Protein AF-0000000075757419 (afdb_homodimer)

Solvent-accessible surface area (backbone atoms only — not comparable to full-atom values): 14610 Å² total; per-residue (Å²): 126,87,74,56,67,44,44,30,33,37,69,80,56,56,34,29,32,40,35,45,70,73,61,78,45,27,37,34,33,19,39,69,61,39,9,9,43,22,7,13,65,36,30,32,33,31,30,31,52,46,91,33,53,42,79,75,38,40,70,88,45,52,38,67,27,79,44,65,55,85,95,48,80,40,40,35,37,38,30,20,35,69,68,61,28,11,39,49,36,33,39,42,43,76,48,76,88,45,51,58,32,32,34,36,24,50,22,19,40,70,64,64,44,69,76,61,69,57,48,29,33,30,20,52,76,46,43,37,63,76,58,71,86,62,78,80,39,50,77,29,56,56,65,91,116,125,85,76,55,67,45,46,30,33,37,69,80,56,57,33,30,33,40,36,44,70,74,60,78,46,28,36,33,33,19,41,68,61,38,10,9,41,22,8,13,67,36,29,31,33,30,30,29,51,45,90,33,52,43,78,75,39,40,72,88,46,52,40,69,28,81,45,63,54,86,94,48,80,39,40,35,38,39,29,22,34,70,66,61,28,11,39,48,38,34,40,45,43,76,47,77,88,45,52,56,32,31,34,36,24,50,21,19,39,70,64,63,44,69,75,62,70,56,48,29,34,29,19,52,75,46,42,38,61,76,57,72,84,62,77,82,38,50,79,30,56,58,64,91,117

InterPro domains:
  IPR006913 CENP-V/GFA domain [PF04828] (6-125)
  IPR006913 CENP-V/GFA domain [PS51891] (6-117)
  IPR011057 Mss4-like superfamily [SSF51316] (4-144)

Structure (mmCIF, N/CA/C/O backbone):
data_AF-0000000075757419-model_v1
#
loop_
_entity.id
_entity.type
_entity.pdbx_description
1 polymer 'Pc16g09590 protein'
#
loop_
_atom_site.group_PDB
_atom_site.id
_atom_site.type_symbol
_atom_site.label_atom_id
_atom_site.label_alt_id
_atom_site.label_comp_id
_atom_site.label_asym_id
_atom_site.label_entity_id
_atom_site.label_seq_id
_atom_site.pdbx_PDB_ins_code
_atom_site.Cartn_x
_atom_site.Cartn_y
_atom_site.Cartn_z
_atom_site.occupancy
_atom_site.B_iso_or_equiv
_atom_site.auth_seq_id
_atom_site.auth_comp_id
_atom_site.auth_asym_id
_atom_site.auth_atom_id
_atom_site.pdbx_PDB_model_num
ATOM 1 N N . MET A 1 1 ? 12.797 17.938 26.922 1 36.94 1 MET A N 1
ATOM 2 C CA . MET A 1 1 ? 11.75 17 26.531 1 36.94 1 MET A CA 1
ATOM 3 C C . MET A 1 1 ? 12.242 16.047 25.453 1 36.94 1 MET A C 1
ATOM 5 O O . MET A 1 1 ? 12.867 16.484 24.484 1 36.94 1 MET A O 1
ATOM 9 N N . SER A 1 2 ? 12.797 14.906 25.594 1 43.44 2 SER A N 1
ATOM 10 C CA . SER A 1 2 ? 13.547 14.008 24.719 1 43.44 2 SER A CA 1
ATOM 11 C C . SER A 1 2 ? 12.867 13.883 23.359 1 43.44 2 SER A C 1
ATOM 13 O O . SER A 1 2 ? 11.695 13.523 23.266 1 43.44 2 SER A O 1
ATOM 15 N N . ASP A 1 3 ? 13.141 14.781 22.391 1 56.81 3 ASP A N 1
ATOM 16 C CA . ASP A 1 3 ? 12.422 15.039 21.141 1 56.81 3 ASP A CA 1
ATOM 17 C C . ASP A 1 3 ? 12.211 13.75 20.359 1 56.81 3 ASP A C 1
ATOM 19 O O . ASP A 1 3 ? 13.172 13.156 19.859 1 56.81 3 ASP A O 1
ATOM 23 N N . SER A 1 4 ? 11.203 12.953 20.641 1 75.12 4 SER A N 1
ATOM 24 C CA . SER A 1 4 ? 10.898 11.656 20.047 1 75.12 4 SER A CA 1
ATOM 25 C C . SER A 1 4 ? 10.992 11.711 18.531 1 75.12 4 SER A C 1
ATOM 27 O O . SER A 1 4 ? 10.469 12.641 17.906 1 75.12 4 SER A O 1
ATOM 29 N N . LYS A 1 5 ? 12.086 11.164 18.047 1 91.81 5 LYS A N 1
ATOM 30 C CA . LYS A 1 5 ? 12.383 11.117 16.609 1 91.81 5 LYS A CA 1
ATOM 31 C C . LYS A 1 5 ? 12.031 9.75 16.031 1 91.81 5 LYS A C 1
ATOM 33 O O . LYS A 1 5 ? 12.36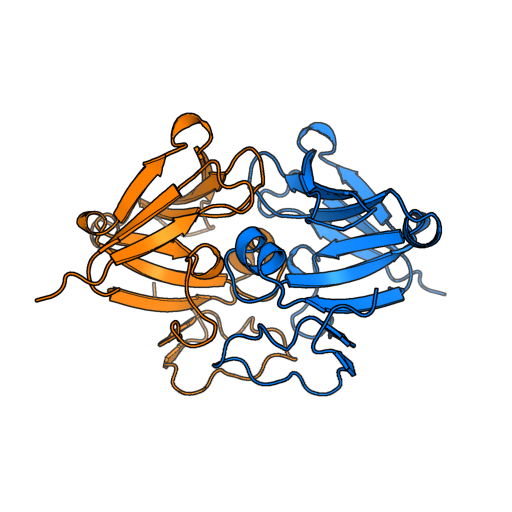7 8.719 16.609 1 91.81 5 LYS A O 1
ATOM 38 N N . ILE A 1 6 ? 11.219 9.797 15.047 1 96.31 6 ILE A N 1
ATOM 39 C CA . ILE A 1 6 ? 10.922 8.602 14.273 1 96.31 6 ILE A CA 1
ATOM 40 C C . ILE A 1 6 ? 11.672 8.648 12.945 1 96.31 6 ILE A C 1
ATOM 42 O O . ILE A 1 6 ? 11.695 9.68 12.273 1 96.31 6 ILE A O 1
ATOM 46 N N . LYS A 1 7 ? 12.406 7.609 12.711 1 98.06 7 LYS A N 1
ATOM 47 C CA . LYS A 1 7 ? 13.031 7.465 11.398 1 98.06 7 LYS A CA 1
ATOM 48 C C . LYS A 1 7 ? 12.18 6.598 10.477 1 98.06 7 LYS A C 1
ATOM 50 O O . LYS A 1 7 ? 11.328 5.832 10.945 1 98.06 7 LYS A O 1
ATOM 55 N N . GLY A 1 8 ? 12.367 6.82 9.203 1 98.56 8 GLY A N 1
ATOM 56 C CA . GLY A 1 8 ? 11.703 6.004 8.195 1 98.56 8 GLY A CA 1
ATOM 57 C C . GLY A 1 8 ? 12.469 5.934 6.887 1 98.56 8 GLY A C 1
ATOM 58 O O . GLY A 1 8 ? 13.477 6.617 6.711 1 98.56 8 GLY A O 1
ATOM 59 N N . SER A 1 9 ? 11.992 5.012 6.02 1 98.81 9 SER A N 1
ATOM 60 C CA . SER A 1 9 ? 12.641 4.832 4.727 1 98.81 9 SER A CA 1
ATOM 61 C C . SER A 1 9 ? 11.758 4.031 3.771 1 98.81 9 SER A C 1
ATOM 63 O O . SER A 1 9 ? 10.852 3.32 4.207 1 98.81 9 SER A O 1
ATOM 65 N N . CYS A 1 10 ? 12.094 4.25 2.469 1 98.75 10 CYS A N 1
ATOM 66 C CA . CYS A 1 10 ? 11.516 3.326 1.498 1 98.75 10 CYS A CA 1
ATOM 67 C C . CYS A 1 10 ? 12.148 1.943 1.628 1 98.75 10 CYS A C 1
ATOM 69 O O . CYS A 1 10 ? 13.078 1.751 2.406 1 98.75 10 CYS A O 1
ATOM 71 N N . VAL A 1 11 ? 11.648 0.997 0.877 1 97.88 11 VAL A N 1
ATOM 72 C CA . VAL A 1 11 ? 12.062 -0.389 1.054 1 97.88 11 VAL A CA 1
ATOM 73 C C . VAL A 1 11 ? 13.492 -0.568 0.535 1 97.88 11 VAL A C 1
ATOM 75 O O . VAL A 1 11 ? 14.258 -1.364 1.077 1 97.88 11 VAL A O 1
ATOM 78 N N . CYS A 1 12 ? 13.891 0.107 -0.5 1 98.06 12 CYS A N 1
ATOM 79 C CA . CYS A 1 12 ? 15.242 -0.043 -1.034 1 98.06 12 CYS A CA 1
ATOM 80 C C . CYS A 1 12 ? 16.234 0.79 -0.238 1 98.06 12 CYS A C 1
ATOM 82 O O . CYS A 1 12 ? 17.453 0.724 -0.484 1 98.06 12 CYS A O 1
ATOM 84 N N . LYS A 1 13 ? 15.797 1.618 0.626 1 98.06 13 LYS A N 1
ATOM 85 C CA . LYS A 1 13 ? 16.578 2.355 1.62 1 98.06 13 LYS A CA 1
ATOM 86 C C . LYS A 1 13 ? 17.266 3.564 0.993 1 98.06 13 LYS A C 1
ATOM 88 O O . LYS A 1 13 ? 18.031 4.262 1.658 1 98.06 13 LYS A O 1
ATOM 93 N N . LYS A 1 14 ? 16.906 3.857 -0.24 1 98.69 14 LYS A N 1
ATOM 94 C CA . LYS A 1 14 ? 17.516 5.035 -0.856 1 98.69 14 LYS A CA 1
ATOM 95 C C . LYS A 1 14 ? 16.922 6.32 -0.274 1 98.69 14 LYS A C 1
ATOM 97 O O . LYS A 1 14 ? 17.641 7.309 -0.102 1 98.69 14 LYS A O 1
ATOM 102 N N . ILE A 1 15 ? 15.664 6.355 -0.038 1 98.88 15 ILE A N 1
ATOM 103 C CA . ILE A 1 15 ? 15.039 7.504 0.617 1 98.88 15 ILE A CA 1
ATOM 104 C C . ILE A 1 15 ? 14.977 7.262 2.123 1 98.88 15 ILE A C 1
ATOM 106 O O . ILE A 1 15 ? 14.547 6.195 2.57 1 98.88 15 ILE A O 1
ATOM 110 N N . ARG A 1 16 ? 15.422 8.164 2.844 1 98.88 16 ARG A N 1
ATOM 111 C CA . ARG A 1 16 ? 15.336 8.172 4.301 1 98.88 16 ARG A CA 1
ATOM 112 C C . ARG A 1 16 ? 14.797 9.5 4.809 1 98.88 16 ARG A C 1
ATOM 114 O O . ARG A 1 16 ? 15.031 10.547 4.195 1 98.88 16 ARG A O 1
ATOM 121 N N . TYR A 1 17 ? 14.062 9.453 5.914 1 98.81 17 TYR A N 1
ATOM 122 C CA . TYR A 1 17 ? 13.5 10.672 6.477 1 98.81 17 TYR A CA 1
ATOM 123 C C . TYR A 1 17 ? 13.422 10.586 7.996 1 98.81 17 TYR A C 1
ATOM 125 O O . TYR A 1 17 ? 13.656 9.523 8.578 1 98.81 17 TYR A O 1
ATOM 133 N N . GLU A 1 18 ? 13.148 11.711 8.594 1 98.56 18 GLU A N 1
ATOM 134 C CA . GLU A 1 18 ? 12.945 11.828 10.039 1 98.56 18 GLU A CA 1
ATOM 135 C C . GLU A 1 18 ? 11.688 12.625 10.359 1 98.56 18 GLU A C 1
ATOM 137 O O . GLU A 1 18 ? 11.344 13.57 9.641 1 98.56 18 GLU A O 1
ATOM 142 N N . LEU A 1 19 ? 11.008 12.164 11.391 1 97.94 19 LEU A N 1
ATOM 143 C CA . LEU A 1 19 ? 9.859 12.852 11.969 1 97.94 19 LEU A CA 1
ATOM 144 C C . LEU A 1 19 ? 10.156 13.297 13.398 1 97.94 19 LEU A C 1
ATOM 146 O O . LEU A 1 19 ? 10.742 12.539 14.18 1 97.94 19 LEU A O 1
ATOM 150 N N . THR A 1 20 ? 9.75 14.5 13.648 1 97.25 20 THR A N 1
ATOM 151 C CA . THR A 1 20 ? 9.867 15.016 15.008 1 97.25 20 THR A CA 1
ATOM 152 C C . THR A 1 20 ? 8.516 15.453 15.547 1 97.25 20 THR A C 1
ATOM 154 O O . THR A 1 20 ? 7.617 15.797 14.773 1 97.25 20 THR A O 1
ATOM 157 N N . GLY A 1 21 ? 8.328 15.328 16.875 1 95.06 21 GLY A N 1
ATOM 158 C CA . GLY A 1 21 ? 7.07 15.727 17.484 1 95.06 21 GLY A CA 1
ATOM 159 C C . GLY A 1 21 ? 5.965 14.711 17.281 1 95.06 21 GLY A C 1
ATOM 160 O O . GLY A 1 21 ? 6.215 13.602 16.812 1 95.06 21 GLY A O 1
ATOM 161 N N . GLN A 1 22 ? 4.758 15.055 17.688 1 94.94 22 GLN A N 1
ATOM 162 C CA . GLN A 1 22 ? 3.6 14.18 17.594 1 94.94 22 GLN A CA 1
ATOM 163 C C . GLN A 1 22 ? 2.812 14.453 16.312 1 94.94 22 GLN A C 1
ATOM 165 O O . GLN A 1 22 ? 2.77 15.586 15.836 1 94.94 22 GLN A O 1
ATOM 170 N N . PRO A 1 23 ? 2.271 13.43 15.781 1 96.88 23 PRO A N 1
ATOM 171 C CA . PRO A 1 23 ? 1.37 13.703 14.664 1 96.88 23 PRO A CA 1
ATOM 172 C C . PRO A 1 23 ? 0.138 14.5 15.078 1 96.88 23 PRO A C 1
ATOM 174 O O . PRO A 1 23 ? -0.254 14.484 16.25 1 96.88 23 PRO A O 1
ATOM 177 N N . ILE A 1 24 ? -0.341 15.18 14.117 1 96.62 24 ILE A N 1
ATOM 178 C CA . ILE A 1 24 ? -1.641 15.82 14.297 1 96.62 24 ILE A CA 1
ATOM 179 C C . ILE A 1 24 ? -2.717 14.75 14.477 1 96.62 24 ILE A C 1
ATOM 181 O O . ILE A 1 24 ? -3.586 14.875 15.344 1 96.62 24 ILE A O 1
ATOM 185 N N . THR A 1 25 ? -2.707 13.711 13.703 1 97 25 THR A N 1
ATOM 186 C CA . THR A 1 25 ? -3.633 12.578 13.758 1 97 25 THR A CA 1
ATOM 187 C C . THR A 1 25 ? -3.078 11.391 12.984 1 97 25 THR A C 1
ATOM 189 O O . THR A 1 25 ? -2.168 11.539 12.172 1 97 25 THR A O 1
ATOM 192 N N . ASN A 1 26 ? -3.488 10.219 13.312 1 97.88 26 ASN A N 1
ATOM 193 C CA . ASN A 1 26 ? -3.275 8.977 12.578 1 97.88 26 ASN A CA 1
ATOM 194 C C . ASN A 1 26 ? -4.562 8.484 11.922 1 97.88 26 ASN A C 1
ATOM 196 O O . ASN A 1 26 ? -5.562 8.25 12.609 1 97.88 26 ASN A O 1
ATOM 200 N N . ILE A 1 27 ? -4.516 8.273 10.617 1 97.75 27 ILE A N 1
ATOM 201 C CA . ILE A 1 27 ? -5.746 8.07 9.852 1 97.75 27 ILE A CA 1
ATOM 202 C C . ILE A 1 27 ? -5.629 6.793 9.023 1 97.75 27 ILE A C 1
ATOM 204 O O . ILE A 1 27 ? -4.605 6.555 8.375 1 97.75 27 ILE A O 1
ATOM 208 N N . ILE A 1 28 ? -6.664 5.973 9.062 1 98.12 28 ILE A N 1
ATOM 209 C CA . ILE A 1 28 ? -6.879 4.906 8.086 1 98.12 28 ILE A CA 1
ATOM 210 C C . ILE A 1 28 ? -7.828 5.391 6.996 1 98.12 28 ILE A C 1
ATOM 212 O O . ILE A 1 28 ? -8.93 5.867 7.289 1 98.12 28 ILE A O 1
ATOM 216 N N . CYS A 1 29 ? -7.426 5.312 5.82 1 97.12 29 CYS A N 1
ATOM 217 C CA . CYS A 1 29 ? -8.258 5.766 4.715 1 97.12 29 CYS A CA 1
ATOM 218 C C . CYS A 1 29 ? -8.641 4.602 3.807 1 97.12 29 CYS A C 1
ATOM 220 O O . CYS A 1 29 ? -7.77 3.973 3.199 1 97.12 29 CYS A O 1
ATOM 222 N N . HIS A 1 30 ? -9.891 4.367 3.576 1 97.19 30 HIS A N 1
ATOM 223 C CA . HIS A 1 30 ? -10.406 3.23 2.822 1 97.19 30 HIS A CA 1
ATOM 224 C C . HIS A 1 30 ? -10.781 3.639 1.4 1 97.19 30 HIS A C 1
ATOM 226 O O . HIS A 1 30 ? -11.383 2.855 0.664 1 97.19 30 HIS A O 1
ATOM 232 N N . CYS A 1 31 ? -10.453 4.828 0.933 1 94.81 31 CYS A N 1
ATOM 233 C CA . CYS A 1 31 ? -10.914 5.262 -0.381 1 94.81 31 CYS A CA 1
ATOM 234 C C . CYS A 1 31 ? -10.266 4.438 -1.486 1 94.81 31 CYS A C 1
ATOM 236 O O . CYS A 1 31 ? -9.25 3.773 -1.26 1 94.81 31 CYS A O 1
ATOM 238 N N . ASP A 1 32 ? -10.82 4.512 -2.672 1 94.25 32 ASP A N 1
ATOM 239 C CA . ASP A 1 32 ? -10.359 3.711 -3.801 1 94.25 32 ASP A CA 1
ATOM 240 C C . ASP A 1 32 ? -8.938 4.102 -4.207 1 94.25 32 ASP A C 1
ATOM 242 O O . ASP A 1 32 ? -8.133 3.242 -4.578 1 94.25 32 ASP A O 1
ATOM 246 N N . THR A 1 33 ? -8.633 5.344 -4.152 1 95.38 33 THR A N 1
ATOM 247 C CA . THR A 1 33 ? -7.301 5.809 -4.535 1 95.38 33 THR A CA 1
ATOM 248 C C . THR A 1 33 ? -6.234 5.207 -3.621 1 95.38 33 THR A C 1
ATOM 250 O O . THR A 1 33 ? -5.238 4.66 -4.098 1 95.38 33 THR A O 1
ATOM 253 N N . CYS A 1 34 ? -6.48 5.281 -2.309 1 96.56 34 CYS A N 1
ATOM 254 C CA . CYS A 1 34 ? -5.516 4.738 -1.36 1 96.56 34 CYS A CA 1
ATOM 255 C C . CYS A 1 34 ? -5.383 3.227 -1.521 1 96.56 34 CYS A C 1
ATOM 257 O O . CYS A 1 34 ? -4.289 2.678 -1.386 1 96.56 34 CYS A O 1
ATOM 259 N N . ARG A 1 35 ? -6.504 2.604 -1.805 1 97.38 35 ARG A N 1
ATOM 260 C CA . ARG A 1 35 ? -6.465 1.166 -2.055 1 97.38 35 ARG A CA 1
ATOM 261 C C . ARG A 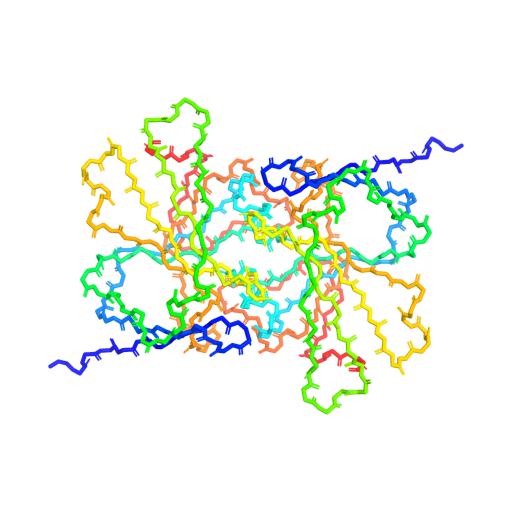1 35 ? -5.586 0.844 -3.26 1 97.38 35 ARG A C 1
ATOM 263 O O . ARG A 1 35 ? -4.746 -0.058 -3.199 1 97.38 35 ARG A O 1
ATOM 270 N N . LYS A 1 36 ? -5.688 1.584 -4.305 1 97.88 36 LYS A N 1
ATOM 271 C CA . LYS A 1 36 ? -4.91 1.329 -5.516 1 97.88 36 LYS A CA 1
ATOM 272 C C . LYS A 1 36 ? -3.449 1.723 -5.324 1 97.88 36 LYS A C 1
ATOM 274 O O . LYS A 1 36 ? -2.549 1.065 -5.852 1 97.88 36 LYS A O 1
ATOM 279 N N . ILE A 1 37 ? -3.172 2.768 -4.57 1 98.38 37 ILE A N 1
ATOM 280 C CA . ILE A 1 37 ? -1.802 3.209 -4.332 1 98.38 37 ILE A CA 1
ATOM 281 C C . ILE A 1 37 ? -1.062 2.166 -3.498 1 98.38 37 ILE A C 1
ATOM 283 O O . ILE A 1 37 ? 0.115 1.89 -3.74 1 98.38 37 ILE A O 1
ATOM 287 N N . THR A 1 38 ? -1.726 1.609 -2.568 1 98.5 38 THR A N 1
ATOM 288 C CA . THR A 1 38 ? -1.097 0.645 -1.673 1 98.5 38 THR A CA 1
ATOM 289 C C . THR A 1 38 ? -1.086 -0.747 -2.299 1 98.5 38 THR A C 1
ATOM 291 O O . THR A 1 38 ? -0.243 -1.58 -1.958 1 98.5 38 THR A O 1
ATOM 294 N N . GLY A 1 39 ? -2.021 -1.003 -3.168 1 97.81 39 GLY A N 1
ATOM 295 C CA . GLY A 1 39 ? -2.246 -2.365 -3.627 1 97.81 39 GLY A CA 1
ATOM 296 C C . GLY A 1 39 ? -2.867 -3.256 -2.568 1 97.81 39 GLY A C 1
ATOM 297 O O . GLY A 1 39 ? -2.926 -4.477 -2.732 1 97.81 39 GLY A O 1
ATOM 298 N N . SER A 1 40 ? -3.305 -2.686 -1.51 1 98.25 40 SER A N 1
ATOM 299 C CA . SER A 1 40 ? -3.826 -3.406 -0.354 1 98.25 40 SER A CA 1
ATOM 300 C C . SER A 1 40 ? -5.277 -3.023 -0.072 1 98.25 40 SER A C 1
ATOM 302 O O . SER A 1 40 ? -6.102 -2.98 -0.987 1 98.25 40 SER A O 1
ATOM 304 N N . VAL A 1 41 ? -5.617 -2.783 1.181 1 97.81 41 VAL A N 1
ATOM 305 C CA . VAL A 1 41 ? -7.027 -2.639 1.516 1 97.81 41 VAL A CA 1
ATOM 306 C C . VAL A 1 41 ? -7.305 -1.212 1.984 1 97.81 41 VAL A C 1
ATOM 308 O O . VAL A 1 41 ? -8.445 -0.743 1.926 1 97.81 41 VAL A O 1
ATOM 311 N N . PHE A 1 42 ? -6.34 -0.562 2.529 1 98.12 42 PHE A N 1
ATOM 312 C CA . PHE A 1 42 ? -6.398 0.825 2.977 1 98.12 42 PHE A CA 1
ATOM 313 C C . PHE A 1 42 ? -4.996 1.396 3.15 1 98.12 42 PHE A C 1
ATOM 315 O O . PHE A 1 42 ? -4.008 0.666 3.057 1 98.12 42 PHE A O 1
ATOM 322 N N . MET A 1 43 ? -4.91 2.658 3.236 1 98.25 43 MET A N 1
ATOM 323 C CA . MET A 1 43 ? -3.648 3.295 3.604 1 98.25 43 MET A CA 1
ATOM 324 C C . MET A 1 43 ? -3.656 3.707 5.074 1 98.25 43 MET A C 1
ATOM 326 O O . MET A 1 43 ? -4.695 4.094 5.609 1 98.25 43 MET A O 1
ATOM 330 N N . ALA A 1 44 ? -2.543 3.607 5.738 1 98.44 44 ALA A N 1
ATOM 331 C CA . ALA A 1 44 ? -2.322 4.02 7.121 1 98.44 44 ALA A CA 1
ATOM 332 C C . ALA A 1 44 ? -1.402 5.238 7.188 1 98.44 44 ALA A C 1
ATOM 334 O O . ALA A 1 44 ? -0.203 5.133 6.922 1 98.44 44 ALA A O 1
ATOM 335 N N . ASN A 1 45 ? -1.972 6.344 7.617 1 97.88 45 ASN A N 1
ATOM 336 C CA . ASN A 1 45 ? -1.297 7.629 7.473 1 97.88 45 ASN A CA 1
ATOM 337 C C . ASN A 1 45 ? -1.127 8.328 8.82 1 97.88 45 ASN A C 1
ATOM 339 O O . ASN A 1 45 ? -1.98 8.203 9.703 1 97.88 45 ASN A O 1
ATOM 343 N N . SER A 1 46 ? -0.053 9.086 8.906 1 98.12 46 SER A N 1
ATOM 344 C CA . SER A 1 46 ? 0.126 10.062 9.984 1 98.12 46 SER A CA 1
ATOM 345 C C . SER A 1 46 ? 0.237 11.477 9.43 1 98.12 46 SER A C 1
ATOM 347 O O . SER A 1 46 ? 1.093 11.758 8.586 1 98.12 46 SER A O 1
ATOM 349 N N . MET A 1 47 ? -0.598 12.328 9.898 1 97.88 47 MET A N 1
ATOM 350 C CA . MET A 1 47 ? -0.515 13.734 9.516 1 97.88 47 MET A CA 1
ATOM 351 C C . MET A 1 47 ? 0.405 14.508 10.453 1 97.88 47 MET A C 1
ATOM 353 O O . MET A 1 47 ? 0.277 14.406 11.672 1 97.88 47 MET A O 1
ATOM 357 N N . TYR A 1 48 ? 1.296 15.219 9.859 1 97.31 48 TYR A N 1
ATOM 358 C CA . TYR A 1 48 ? 2.24 16.062 10.578 1 97.31 48 TYR A CA 1
ATOM 359 C C . TYR A 1 48 ? 2.232 17.484 10.023 1 97.31 48 TYR A C 1
ATOM 361 O O . TYR A 1 48 ? 1.821 17.703 8.883 1 97.31 48 TYR A O 1
ATOM 369 N N . MET A 1 49 ? 2.645 18.406 10.906 1 97.25 49 MET A N 1
ATOM 370 C CA . MET A 1 49 ? 3.076 19.672 10.336 1 97.25 49 MET A CA 1
ATOM 371 C C . MET A 1 49 ? 4.328 19.5 9.484 1 97.25 49 MET A C 1
ATOM 373 O O . MET A 1 49 ? 5.223 18.734 9.844 1 97.25 49 MET A O 1
ATOM 377 N N . LYS A 1 50 ? 4.445 20.219 8.398 1 97.56 50 LYS A N 1
ATOM 378 C CA . LYS A 1 50 ? 5.578 20.094 7.488 1 97.56 50 LYS A CA 1
ATOM 379 C C . LYS A 1 50 ? 6.898 20.312 8.219 1 97.56 50 LYS A C 1
ATOM 381 O O . LYS A 1 50 ? 7.902 19.672 7.902 1 97.56 50 LYS A O 1
ATOM 386 N N . LYS A 1 51 ? 6.961 21.188 9.172 1 96.5 51 LYS A N 1
ATOM 387 C CA . LYS A 1 51 ? 8.188 21.516 9.898 1 96.5 51 LYS A CA 1
ATOM 388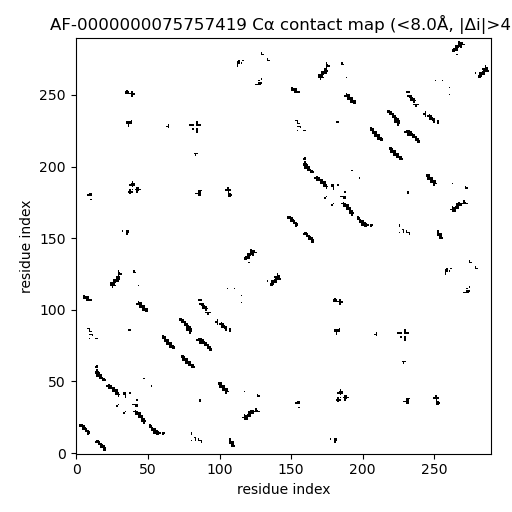 C C . LYS A 1 51 ? 8.695 20.297 10.68 1 96.5 51 LYS A C 1
ATOM 390 O O . LYS A 1 51 ? 9.852 20.266 11.109 1 96.5 51 LYS A O 1
ATOM 395 N N . ASN A 1 52 ? 7.867 19.281 10.906 1 97.69 52 ASN A N 1
ATOM 396 C CA . ASN A 1 52 ? 8.211 18.109 11.703 1 97.69 52 ASN A CA 1
ATOM 397 C C . ASN A 1 52 ? 8.734 16.969 10.836 1 97.69 52 ASN A C 1
ATOM 399 O O . ASN A 1 52 ? 8.984 15.867 11.328 1 97.69 52 ASN A O 1
ATOM 403 N N . PHE A 1 53 ? 8.852 17.219 9.562 1 98.38 53 PHE A N 1
ATOM 404 C CA . PHE A 1 53 ? 9.281 16.219 8.609 1 98.38 53 PHE A CA 1
ATOM 405 C C . PHE A 1 53 ? 10.508 16.688 7.832 1 98.38 53 PHE A C 1
ATOM 407 O O . PHE A 1 53 ? 10.547 17.812 7.359 1 98.38 53 PHE A O 1
ATOM 414 N N . LYS A 1 54 ? 11.469 15.703 7.688 1 98.38 54 LYS A N 1
ATOM 415 C CA . LYS A 1 54 ? 12.672 16.031 6.934 1 98.38 54 LYS A CA 1
ATOM 416 C C . LYS A 1 54 ? 13.18 14.82 6.156 1 98.38 54 LYS A C 1
ATOM 418 O O . LYS A 1 54 ? 13.438 13.766 6.742 1 98.38 54 LYS A O 1
ATOM 423 N N . ILE A 1 55 ? 13.312 14.984 4.836 1 98.75 55 ILE A N 1
ATOM 424 C CA . ILE A 1 55 ? 14.039 13.992 4.062 1 98.75 55 ILE A CA 1
ATOM 425 C C . ILE A 1 55 ? 15.539 14.117 4.344 1 98.75 55 ILE A C 1
ATOM 427 O O . ILE A 1 55 ? 16.109 15.203 4.227 1 98.75 55 ILE A O 1
ATOM 431 N N . THR A 1 56 ? 16.156 13.008 4.68 1 98.69 56 THR A N 1
ATOM 432 C CA . THR A 1 56 ? 17.562 13.07 5.055 1 98.69 56 THR A CA 1
ATOM 433 C C . THR A 1 56 ? 18.438 12.461 3.969 1 98.69 56 THR A C 1
ATOM 435 O O . THR A 1 56 ? 19.656 12.641 3.973 1 98.69 56 THR A O 1
ATOM 438 N N . ALA A 1 57 ? 17.875 11.727 3.049 1 98.81 57 ALA A N 1
ATOM 439 C CA . ALA A 1 57 ? 18.578 11.141 1.917 1 98.81 57 ALA A CA 1
ATOM 440 C C . ALA A 1 57 ? 17.625 10.773 0.792 1 98.81 57 ALA A C 1
ATOM 442 O O . ALA A 1 57 ? 16.469 10.43 1.044 1 98.81 57 ALA A O 1
ATOM 443 N N . GLY A 1 58 ? 18.078 10.812 -0.43 1 98.69 58 GLY A N 1
ATOM 444 C CA . GLY A 1 58 ? 17.375 10.203 -1.55 1 98.69 58 GLY A CA 1
ATOM 445 C C . GLY A 1 58 ? 16.391 11.133 -2.219 1 98.69 58 GLY A C 1
ATOM 446 O O . GLY A 1 58 ? 15.445 10.68 -2.877 1 98.69 58 GLY A O 1
ATOM 447 N N . GLU A 1 59 ? 16.5 12.422 -1.982 1 98.12 59 GLU A N 1
ATOM 448 C CA . GLU A 1 59 ? 15.602 13.383 -2.617 1 98.12 59 GLU A CA 1
ATOM 449 C C . GLU A 1 59 ? 15.656 13.266 -4.137 1 98.12 59 GLU A C 1
ATOM 451 O O . GLU A 1 59 ? 14.664 13.539 -4.82 1 98.12 59 GLU A O 1
ATOM 456 N N . ASP A 1 60 ? 16.75 12.812 -4.645 1 98.38 60 ASP A N 1
ATOM 457 C CA . ASP A 1 60 ? 16.953 12.742 -6.086 1 98.38 60 ASP A CA 1
ATOM 458 C C . ASP A 1 60 ? 16.125 11.625 -6.711 1 98.38 60 ASP A C 1
ATOM 460 O O . ASP A 1 60 ? 15.906 11.602 -7.926 1 98.38 60 ASP A O 1
ATOM 464 N N . VAL A 1 61 ? 15.672 10.664 -5.984 1 98.69 61 VAL A N 1
ATOM 465 C CA . VAL A 1 61 ? 14.891 9.562 -6.539 1 98.69 61 VAL A CA 1
ATOM 466 C C . VAL A 1 61 ? 13.445 9.672 -6.078 1 98.69 61 VAL A C 1
ATOM 468 O O . VAL A 1 61 ? 12.648 8.75 -6.281 1 98.69 61 VAL A O 1
ATOM 471 N N . LEU A 1 62 ? 13.133 10.758 -5.375 1 98.75 62 LEU A N 1
ATOM 472 C CA . LEU A 1 62 ? 11.758 11.062 -5.004 1 98.75 62 LEU A CA 1
ATOM 473 C C . LEU A 1 62 ? 10.969 11.57 -6.203 1 98.75 62 LEU A C 1
ATOM 475 O O . LEU A 1 62 ? 11.367 12.539 -6.855 1 98.75 62 LEU A O 1
ATOM 479 N N . LYS A 1 63 ? 9.875 10.914 -6.527 1 98.75 63 LYS A N 1
ATOM 480 C CA . LYS A 1 63 ? 8.984 11.312 -7.613 1 98.75 63 LYS A CA 1
ATOM 481 C C . LYS A 1 63 ? 7.598 11.656 -7.086 1 98.75 63 LYS A C 1
ATOM 483 O O . LYS A 1 63 ? 7.211 11.227 -5.996 1 98.75 63 LYS A O 1
ATOM 488 N N . VAL A 1 64 ? 6.895 12.445 -7.809 1 98.75 64 VAL A N 1
ATOM 489 C CA . VAL A 1 64 ? 5.582 12.906 -7.367 1 98.75 64 VAL A CA 1
ATOM 490 C C . VAL A 1 64 ? 4.523 12.523 -8.398 1 98.75 64 VAL A C 1
ATOM 492 O O . VAL A 1 64 ? 4.734 12.68 -9.602 1 98.75 64 VAL A O 1
ATOM 495 N N . TYR A 1 65 ? 3.514 11.961 -7.996 1 98.69 65 TYR A N 1
ATOM 496 C CA . TYR A 1 65 ? 2.281 11.805 -8.758 1 98.69 65 TYR A CA 1
ATOM 497 C C . TYR A 1 65 ? 1.222 12.797 -8.297 1 98.69 65 TYR A C 1
ATOM 499 O O . TYR A 1 65 ? 0.766 12.734 -7.152 1 98.69 65 TYR A O 1
ATOM 507 N N . ASP A 1 66 ? 0.814 13.664 -9.195 1 97.5 66 ASP A N 1
ATOM 508 C CA . ASP A 1 66 ? -0.245 14.617 -8.883 1 97.5 66 ASP A CA 1
ATOM 509 C C . ASP A 1 66 ? -1.624 14 -9.102 1 97.5 66 ASP A C 1
ATOM 511 O O . ASP A 1 66 ? -2.018 13.727 -10.242 1 97.5 66 ASP A O 1
ATOM 515 N N . ASP A 1 67 ? -2.297 13.773 -8 1 94.5 67 ASP A N 1
ATOM 516 C CA . ASP A 1 67 ? -3.623 13.164 -7.957 1 94.5 67 ASP A CA 1
ATOM 517 C C . ASP A 1 67 ? -4.707 14.219 -7.773 1 94.5 67 ASP A C 1
ATOM 519 O O . ASP A 1 67 ? -4.848 14.789 -6.688 1 94.5 67 ASP A O 1
ATOM 523 N N . LYS A 1 68 ? -5.5 14.484 -8.781 1 90.12 68 LYS A N 1
ATOM 524 C CA . LYS A 1 68 ? -6.582 15.469 -8.727 1 90.12 68 LYS A CA 1
ATOM 525 C C . LYS A 1 68 ? -7.945 14.781 -8.742 1 90.12 68 LYS A C 1
ATOM 527 O O . LYS A 1 68 ? -8.5 14.516 -9.805 1 90.12 68 LYS A O 1
ATOM 532 N N . PRO A 1 69 ? -8.414 14.453 -7.508 1 81.19 69 PRO A N 1
ATOM 533 C CA . PRO A 1 69 ? -9.75 13.859 -7.48 1 81.19 69 PRO A CA 1
ATOM 534 C C . PRO A 1 69 ? -10.797 14.727 -8.172 1 81.19 69 PRO A C 1
ATOM 536 O O . PRO A 1 69 ? -10.711 15.961 -8.133 1 81.19 69 PRO A O 1
ATOM 539 N N . PRO A 1 70 ? -11.688 14.023 -8.781 1 77.81 70 PRO A N 1
ATOM 540 C CA . PRO A 1 70 ? -12.742 14.82 -9.43 1 77.81 70 PRO A CA 1
ATOM 541 C C . PRO A 1 70 ? -13.516 15.688 -8.445 1 77.81 70 PRO A C 1
ATOM 543 O O . PRO A 1 70 ? -13.75 15.273 -7.301 1 77.81 70 PRO A O 1
ATOM 546 N N . ASN A 1 71 ? -13.82 16.828 -8.68 1 76 71 ASN A N 1
ATOM 547 C CA . ASN A 1 71 ? -14.648 17.75 -7.926 1 76 71 ASN A CA 1
ATOM 548 C C . ASN A 1 71 ? -13.914 18.281 -6.695 1 76 71 ASN A C 1
ATOM 550 O O . ASN A 1 71 ? -14.547 18.688 -5.719 1 76 71 ASN A O 1
ATOM 554 N N . SER A 1 72 ? -12.719 17.984 -6.637 1 79.88 72 SER A N 1
ATOM 555 C CA . SER A 1 72 ? -11.93 18.547 -5.547 1 79.88 72 SER A CA 1
ATOM 556 C C . SER A 1 72 ? -11.172 19.797 -6 1 79.88 72 SER A C 1
ATOM 558 O O . SER A 1 72 ? -10.711 19.859 -7.141 1 79.88 72 SER A O 1
ATOM 560 N N . LYS A 1 73 ? -11.156 20.797 -5.156 1 82.31 73 LYS A N 1
ATOM 561 C CA . LYS A 1 73 ? -10.344 21.984 -5.418 1 82.31 73 LYS A CA 1
ATOM 562 C C . LYS A 1 73 ? -8.867 21.703 -5.133 1 82.31 73 LYS A C 1
ATOM 564 O O . LYS A 1 73 ? -7.996 22.484 -5.543 1 82.31 73 LYS A O 1
ATOM 569 N N . ASN A 1 74 ? -8.633 20.562 -4.5 1 88.5 74 ASN A N 1
ATOM 570 C CA . ASN A 1 74 ? -7.266 20.297 -4.062 1 88.5 74 ASN A CA 1
ATOM 571 C C . ASN A 1 74 ? -6.551 19.328 -5.004 1 88.5 74 ASN A C 1
ATOM 573 O O . ASN A 1 74 ? -7.184 18.453 -5.586 1 88.5 74 ASN A O 1
ATOM 577 N N . THR A 1 75 ? -5.316 19.578 -5.207 1 93.81 75 THR A N 1
ATOM 578 C CA . THR A 1 75 ? -4.414 18.594 -5.793 1 93.81 75 THR A CA 1
ATOM 579 C C . THR A 1 75 ? -3.598 17.891 -4.711 1 93.81 75 THR A C 1
ATOM 581 O O . THR A 1 75 ? -3.002 18.547 -3.852 1 93.81 75 THR A O 1
ATOM 584 N N . ILE A 1 76 ? -3.678 16.562 -4.75 1 95.44 76 ILE A N 1
ATOM 585 C CA . ILE A 1 76 ? -2.879 15.758 -3.828 1 95.44 76 ILE A CA 1
ATOM 586 C C . ILE A 1 76 ? -1.576 15.336 -4.508 1 95.44 76 ILE A C 1
ATOM 588 O O . ILE A 1 76 ? -1.597 14.711 -5.57 1 95.44 76 ILE A O 1
ATOM 592 N N . HIS A 1 77 ? -0.489 15.727 -3.914 1 97.75 77 HIS A N 1
ATOM 593 C CA . HIS A 1 77 ? 0.834 15.367 -4.414 1 97.75 77 HIS A CA 1
ATOM 594 C C . HIS A 1 77 ? 1.394 14.156 -3.68 1 97.75 77 HIS A C 1
ATOM 596 O O . HIS A 1 77 ? 1.755 14.25 -2.506 1 97.75 77 HIS A O 1
ATOM 602 N N . ARG A 1 78 ? 1.436 13.07 -4.379 1 98.56 78 ARG A N 1
ATOM 603 C CA . ARG A 1 78 ? 1.871 11.82 -3.77 1 98.56 78 ARG A CA 1
ATOM 604 C C . ARG A 1 78 ? 3.336 11.531 -4.09 1 98.56 78 ARG A C 1
ATOM 606 O O . ARG A 1 78 ? 3.68 11.242 -5.234 1 98.56 78 ARG A O 1
ATOM 613 N N . HIS A 1 79 ? 4.156 11.602 -3.061 1 98.88 79 HIS A N 1
ATOM 614 C CA . HIS A 1 79 ? 5.594 11.414 -3.213 1 98.88 79 HIS A CA 1
ATOM 615 C C . HIS A 1 79 ? 5.996 9.969 -2.945 1 98.88 79 HIS A C 1
ATOM 617 O O . HIS A 1 79 ? 5.617 9.391 -1.925 1 98.88 79 HIS A O 1
ATOM 623 N N . PHE A 1 80 ? 6.777 9.406 -3.887 1 98.94 80 PHE A N 1
ATOM 624 C CA . PHE A 1 80 ? 7.16 8.008 -3.768 1 98.94 80 PHE A CA 1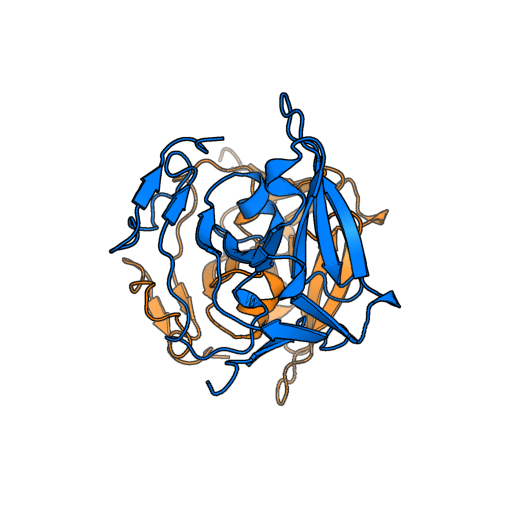
ATOM 625 C C . PHE A 1 80 ? 8.57 7.781 -4.297 1 98.94 80 PHE A C 1
ATOM 627 O O . PHE A 1 80 ? 9.117 8.633 -5.004 1 98.94 80 PHE A O 1
ATOM 634 N N . CYS A 1 81 ? 9.195 6.715 -3.893 1 98.94 81 CYS A N 1
ATOM 635 C CA . CYS A 1 81 ? 10.508 6.336 -4.406 1 98.94 81 CYS A CA 1
ATOM 636 C C . CYS A 1 81 ? 10.406 5.828 -5.84 1 98.94 81 CYS A C 1
ATOM 638 O O . CYS A 1 81 ? 9.711 4.852 -6.109 1 98.94 81 CYS A O 1
ATOM 640 N N . SER A 1 82 ? 11.133 6.41 -6.727 1 98.81 82 SER A N 1
ATOM 641 C CA . SER A 1 82 ? 11.055 6.062 -8.141 1 98.81 82 SER A CA 1
ATOM 642 C C . SER A 1 82 ? 11.742 4.73 -8.422 1 98.81 82 SER A C 1
ATOM 644 O O . SER A 1 82 ? 11.586 4.16 -9.5 1 98.81 82 SER A O 1
ATOM 646 N N . ILE A 1 83 ? 12.5 4.219 -7.477 1 98.75 83 ILE A N 1
ATOM 647 C CA . ILE A 1 83 ? 13.25 2.979 -7.656 1 98.75 83 ILE A CA 1
ATOM 648 C C . ILE A 1 83 ? 12.406 1.793 -7.195 1 98.75 83 ILE A C 1
ATOM 650 O O . ILE A 1 83 ? 12.297 0.789 -7.902 1 98.75 83 ILE A O 1
ATOM 654 N N . CYS A 1 84 ? 11.711 1.958 -6.055 1 98.81 84 CYS A N 1
ATOM 655 C CA . CYS A 1 84 ? 11.086 0.78 -5.461 1 98.81 84 CYS A CA 1
ATOM 656 C C . CYS A 1 84 ? 9.586 0.98 -5.293 1 98.81 84 CYS A C 1
ATOM 658 O O . CYS A 1 84 ? 8.875 0.065 -4.871 1 98.81 84 CYS A O 1
ATOM 660 N N . SER A 1 85 ? 9.062 2.113 -5.523 1 98.81 85 SER A N 1
ATOM 661 C CA . SER A 1 85 ? 7.641 2.428 -5.574 1 98.81 85 SER A CA 1
ATOM 662 C C . SER A 1 85 ? 7.105 2.773 -4.188 1 98.81 85 SER A C 1
ATOM 664 O O . SER A 1 85 ? 5.957 3.207 -4.051 1 98.81 85 SER A O 1
ATOM 666 N N . SER A 1 86 ? 7.863 2.592 -3.072 1 98.94 86 SER A N 1
ATOM 667 C CA . SER A 1 86 ? 7.328 2.891 -1.747 1 98.94 86 SER A CA 1
ATOM 668 C C . SER A 1 86 ? 6.742 4.297 -1.691 1 98.94 86 SER A C 1
ATOM 670 O O . SER A 1 86 ? 7.406 5.266 -2.066 1 98.94 86 SER A O 1
ATOM 672 N N . PRO A 1 87 ? 5.457 4.402 -1.298 1 98.94 87 PRO A N 1
ATOM 673 C CA . PRO A 1 87 ? 4.906 5.734 -1.036 1 98.94 87 PRO A CA 1
ATOM 674 C C . PRO A 1 87 ? 5.434 6.348 0.259 1 98.94 87 PRO A C 1
ATOM 676 O O . PRO A 1 87 ? 5.426 5.691 1.305 1 98.94 87 PRO A O 1
ATOM 679 N N . ILE A 1 88 ? 5.883 7.586 0.201 1 98.94 88 ILE A N 1
ATOM 680 C CA . ILE A 1 88 ? 6.57 8.148 1.356 1 98.94 88 ILE A CA 1
ATOM 681 C C . ILE A 1 88 ? 5.656 9.133 2.074 1 98.94 88 ILE A C 1
ATOM 683 O O . ILE A 1 88 ? 5.367 8.969 3.262 1 98.94 88 ILE A O 1
ATOM 687 N N . TYR A 1 89 ? 5.203 10.164 1.362 1 98.81 89 TYR A N 1
ATOM 688 C CA . TYR A 1 89 ? 4.336 11.164 1.976 1 98.81 89 TYR A CA 1
ATOM 689 C C . TYR A 1 89 ? 3.482 11.859 0.924 1 98.81 89 TYR A C 1
ATOM 691 O O . TYR A 1 89 ? 3.729 11.727 -0.277 1 98.81 89 TYR A O 1
ATOM 699 N N . THR A 1 90 ? 2.445 12.578 1.38 1 98.06 90 THR A N 1
ATOM 700 C CA . THR A 1 90 ? 1.563 13.359 0.513 1 98.06 90 THR A CA 1
ATOM 701 C C . THR A 1 90 ? 1.43 14.789 1.021 1 98.06 90 THR A C 1
ATOM 703 O O . THR A 1 90 ? 1.424 15.023 2.23 1 98.06 90 THR A O 1
ATOM 706 N N . THR A 1 91 ? 1.413 15.664 0.133 1 97.12 91 THR A N 1
ATOM 707 C CA . THR A 1 91 ? 1.04 17.047 0.384 1 97.12 91 THR A CA 1
ATOM 708 C C . THR A 1 91 ? -0.171 17.438 -0.457 1 97.12 91 THR A C 1
ATOM 710 O O . THR A 1 91 ? -0.636 16.656 -1.29 1 97.12 91 THR A O 1
ATOM 713 N N . SER A 1 92 ? -0.729 18.516 -0.081 1 94.69 92 SER A N 1
ATOM 714 C CA . SER A 1 92 ? -1.89 19 -0.822 1 94.69 92 SER A CA 1
ATOM 715 C C . SER A 1 92 ? -1.788 20.5 -1.101 1 94.69 92 SER A C 1
ATOM 717 O O . SER A 1 92 ? -1.194 21.25 -0.317 1 94.69 92 SER A O 1
ATOM 719 N N . THR A 1 93 ? -2.33 20.891 -2.199 1 93.62 93 THR A N 1
ATOM 720 C CA . THR A 1 93 ? -2.471 22.297 -2.541 1 93.62 93 THR A CA 1
ATOM 721 C C . THR A 1 93 ? -3.91 22.625 -2.93 1 93.62 93 THR A C 1
ATOM 723 O O . THR A 1 93 ? -4.664 21.734 -3.326 1 93.62 93 THR A O 1
ATOM 726 N N . GLY A 1 94 ? -4.336 23.938 -2.771 1 90.19 94 GLY A N 1
ATOM 727 C CA . GLY A 1 94 ? -5.672 24.391 -3.129 1 90.19 94 GLY A CA 1
ATOM 728 C C . GLY A 1 94 ? -6.453 24.938 -1.951 1 90.19 94 GLY A C 1
ATOM 729 O O . GLY A 1 94 ? -7.277 25.844 -2.113 1 90.19 94 GLY A O 1
ATOM 730 N N . THR A 1 95 ? -6.211 24.344 -0.745 1 85.88 95 THR A N 1
ATOM 731 C CA . THR A 1 95 ? -6.797 24.844 0.495 1 85.88 95 THR A CA 1
ATOM 732 C C . THR A 1 95 ? -5.711 25.219 1.498 1 85.88 95 THR A C 1
ATOM 734 O O . THR A 1 95 ? -5.027 24.344 2.033 1 85.88 95 THR A O 1
ATOM 737 N N . PRO A 1 96 ? -5.57 26.453 1.811 1 86 96 PRO A N 1
ATOM 738 C CA . PRO A 1 96 ? -4.465 26.953 2.627 1 86 96 PRO A CA 1
ATOM 739 C C . PRO A 1 96 ? -4.328 26.219 3.955 1 86 96 PRO A C 1
ATOM 741 O O . PRO A 1 96 ? -3.211 25.984 4.422 1 86 96 PRO A O 1
ATOM 744 N N . GLU A 1 97 ? -5.395 25.781 4.527 1 82 97 GLU A N 1
ATOM 745 C CA . GLU A 1 97 ? -5.391 25.125 5.836 1 82 97 GLU A CA 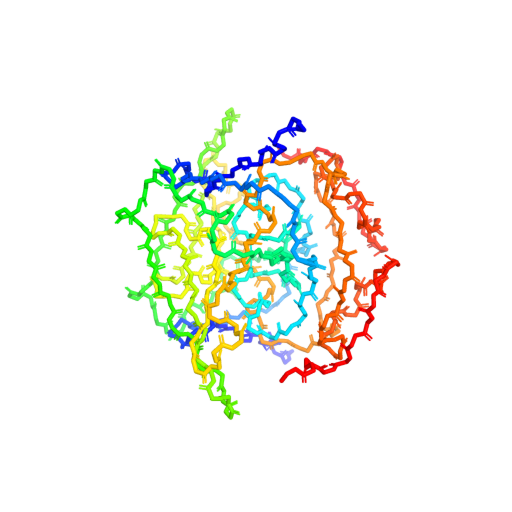1
ATOM 746 C C . GLU A 1 97 ? -4.613 23.828 5.805 1 82 97 GLU A C 1
ATOM 748 O O . GLU A 1 97 ? -4.086 23.375 6.828 1 82 97 GLU A O 1
ATOM 753 N N . TYR A 1 98 ? -4.484 23.25 4.637 1 83.19 98 TYR A N 1
ATOM 754 C CA . TYR A 1 98 ? -3.848 21.953 4.535 1 83.19 98 TYR A CA 1
ATOM 755 C C . TYR A 1 98 ? -2.426 22.078 4 1 83.19 98 TYR A C 1
ATOM 757 O O . TYR A 1 98 ? -1.671 21.094 3.994 1 83.19 98 TYR A O 1
ATOM 765 N N . GLU A 1 99 ? -2.023 23.188 3.646 1 91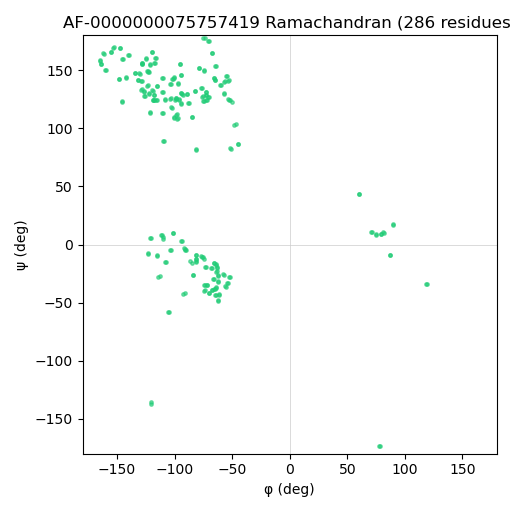.44 99 GLU A N 1
ATOM 766 C CA . GLU A 1 99 ? -0.751 23.344 2.945 1 91.44 99 GLU A CA 1
ATOM 767 C C . GLU A 1 99 ? 0.42 23.344 3.924 1 91.44 99 GLU A C 1
ATOM 769 O O . GLU A 1 99 ? 1.572 23.172 3.52 1 91.44 99 GLU A O 1
ATOM 774 N N . SER A 1 100 ? 0.145 23.516 5.195 1 94 100 SER A N 1
ATOM 775 C CA . SER A 1 100 ? 1.209 23.516 6.191 1 94 100 SER A CA 1
ATOM 776 C C . SER A 1 100 ? 1.432 22.109 6.758 1 94 100 SER A C 1
ATOM 778 O O . SER A 1 100 ? 2.367 21.891 7.527 1 94 100 SER A O 1
ATOM 780 N N . ALA A 1 101 ? 0.587 21.188 6.301 1 96.88 101 ALA A N 1
ATOM 781 C CA . ALA A 1 101 ? 0.676 19.812 6.797 1 96.88 101 ALA A CA 1
ATOM 782 C C . ALA A 1 101 ? 1.027 18.844 5.672 1 96.88 101 ALA A C 1
ATOM 784 O O . ALA A 1 101 ? 0.984 19.219 4.496 1 96.88 101 ALA A O 1
ATOM 785 N N . LEU A 1 102 ? 1.489 17.734 6.02 1 97.94 102 LEU A N 1
ATOM 786 C CA . LEU A 1 102 ? 1.706 16.594 5.133 1 97.94 102 LEU A CA 1
ATOM 787 C C . LEU A 1 102 ? 1.305 15.289 5.809 1 97.94 102 LEU A C 1
ATOM 789 O O . LEU A 1 102 ? 1.082 15.258 7.02 1 97.94 102 LEU A O 1
ATOM 793 N N . THR A 1 103 ? 1.144 14.328 5.023 1 98.06 103 THR A N 1
ATOM 794 C CA . THR A 1 103 ? 0.793 13.008 5.531 1 98.06 103 THR A CA 1
ATOM 795 C C . THR A 1 103 ? 1.88 11.992 5.195 1 98.06 103 THR A C 1
ATOM 797 O O . THR A 1 103 ? 2.248 11.836 4.027 1 98.06 103 THR A O 1
ATOM 800 N N . VAL A 1 104 ? 2.406 11.32 6.23 1 98.81 104 VAL A N 1
ATOM 801 C CA . VAL A 1 104 ? 3.447 10.312 6.062 1 98.81 104 VAL A CA 1
ATOM 802 C C . VAL A 1 104 ? 2.842 8.922 6.199 1 98.81 104 VAL A C 1
ATOM 804 O O . VAL A 1 104 ? 2.021 8.672 7.09 1 98.81 104 VAL A O 1
ATOM 807 N N . THR A 1 105 ? 3.268 8.031 5.332 1 98.75 105 THR A N 1
ATOM 808 C CA . THR A 1 105 ? 2.73 6.676 5.375 1 98.75 105 THR A CA 1
ATOM 809 C C . THR A 1 105 ? 3.334 5.891 6.539 1 98.75 105 THR A C 1
ATOM 811 O O . THR A 1 105 ? 4.555 5.77 6.641 1 98.75 105 THR A O 1
ATOM 814 N N . SER A 1 106 ? 2.531 5.328 7.348 1 98.5 106 SER A N 1
ATOM 815 C CA . SER A 1 106 ? 3.02 4.672 8.555 1 98.5 106 SER A CA 1
ATOM 816 C C . SER A 1 106 ? 3.865 3.447 8.219 1 98.5 106 SER A C 1
ATOM 818 O O . SER A 1 106 ? 4.789 3.102 8.953 1 98.5 106 SER A O 1
ATOM 820 N N . GLY A 1 107 ? 3.561 2.84 7.117 1 98.31 107 GLY A N 1
ATOM 821 C CA . GLY A 1 107 ? 4.27 1.632 6.727 1 98.31 107 GLY A CA 1
ATOM 822 C C . GLY A 1 107 ? 5.754 1.858 6.504 1 98.31 107 GLY A C 1
ATOM 823 O O . GLY A 1 107 ? 6.551 0.926 6.617 1 98.31 107 GLY A O 1
ATOM 824 N N . THR A 1 108 ? 6.121 3.059 6.152 1 98.69 108 THR A N 1
ATOM 825 C CA . THR A 1 108 ? 7.523 3.336 5.855 1 98.69 108 THR A CA 1
ATOM 826 C C . THR A 1 108 ? 8.266 3.785 7.113 1 98.69 108 THR A C 1
ATOM 828 O O . THR A 1 108 ? 9.477 4.008 7.082 1 98.69 108 THR A O 1
ATOM 831 N N . MET A 1 109 ? 7.547 3.943 8.227 1 98.12 109 MET A N 1
ATOM 832 C CA . MET A 1 109 ? 8.164 4.316 9.492 1 98.12 109 MET A CA 1
ATOM 833 C C . MET A 1 109 ? 8.875 3.125 10.125 1 98.12 109 MET A C 1
ATOM 835 O O . MET A 1 109 ? 8.367 2.006 10.102 1 98.12 109 MET A O 1
ATOM 839 N N . ASP A 1 110 ? 10.008 3.402 10.555 1 96.69 110 ASP A N 1
ATOM 840 C CA . ASP A 1 110 ? 10.719 2.359 11.281 1 96.69 110 ASP A CA 1
ATOM 841 C C . ASP A 1 110 ? 10.258 2.289 12.734 1 96.69 110 ASP A C 1
ATOM 843 O O . ASP A 1 110 ? 10.938 2.785 13.641 1 96.69 110 ASP A O 1
ATOM 847 N N . LEU A 1 111 ? 9.148 1.601 12.891 1 91.94 111 LEU A N 1
ATOM 848 C CA . LEU A 1 111 ? 8.492 1.462 14.188 1 91.94 111 LEU A CA 1
ATOM 849 C C . LEU A 1 111 ? 8.289 -0.008 14.547 1 91.94 111 LEU A C 1
ATOM 851 O O . LEU A 1 111 ? 8.352 -0.875 13.672 1 91.94 111 LEU A O 1
ATOM 855 N N . GLY A 1 112 ? 8.117 -0.299 15.734 1 86.38 112 GLY A N 1
ATOM 856 C CA . GLY A 1 112 ? 7.688 -1.631 16.125 1 86.38 112 GLY A CA 1
ATOM 857 C C . GLY A 1 112 ? 6.227 -1.901 15.812 1 86.38 112 GLY A C 1
ATOM 858 O O . GLY A 1 112 ? 5.527 -1.035 15.281 1 86.38 112 GLY A O 1
ATOM 859 N N . ASN A 1 113 ? 5.73 -3.029 16.062 1 90.31 113 ASN A N 1
ATOM 860 C CA . ASN A 1 113 ? 4.398 -3.494 15.688 1 90.31 113 ASN A CA 1
ATOM 861 C C . ASN A 1 113 ? 3.309 -2.754 16.453 1 90.31 113 ASN A C 1
ATOM 863 O O . ASN A 1 113 ? 2.172 -2.654 16 1 90.31 113 ASN A O 1
ATOM 867 N N . ASP A 1 114 ? 3.721 -2.152 17.578 1 92.19 114 ASP A N 1
ATOM 868 C CA . ASP A 1 114 ? 2.658 -1.662 18.453 1 92.19 114 ASP A CA 1
ATOM 869 C C . ASP A 1 114 ? 2.781 -0.156 18.672 1 92.19 114 ASP A C 1
ATOM 871 O O . ASP A 1 114 ? 2.002 0.432 19.422 1 92.19 114 ASP A O 1
ATOM 875 N N . SER A 1 115 ? 3.686 0.452 18 1 92.81 115 SER A N 1
ATOM 876 C CA . SER A 1 115 ? 3.986 1.851 18.281 1 92.81 115 SER A CA 1
ATOM 877 C C . SER A 1 115 ? 3.051 2.785 17.531 1 92.81 115 SER A C 1
ATOM 879 O O . SER A 1 115 ? 2.967 3.975 17.844 1 92.81 115 SER A O 1
ATOM 881 N N . TRP A 1 116 ? 2.4 2.258 16.562 1 95.88 116 TRP A N 1
ATOM 882 C CA . TRP A 1 116 ? 1.502 3.07 15.742 1 95.88 116 TRP A CA 1
ATOM 883 C C . TRP A 1 116 ? 0.068 2.559 15.836 1 95.88 116 TRP A C 1
ATOM 885 O O . TRP A 1 116 ? -0.182 1.36 15.688 1 95.88 116 TRP A O 1
ATOM 895 N N . LYS A 1 117 ? -0.867 3.49 16.062 1 96.56 117 LYS A N 1
ATOM 896 C CA . LYS A 1 117 ? -2.291 3.168 16.078 1 96.56 117 LYS A CA 1
ATOM 897 C C . LYS A 1 117 ? -3.117 4.285 15.445 1 96.56 117 LYS A C 1
ATOM 899 O O . LYS A 1 117 ? -2.818 5.465 15.633 1 96.56 117 LYS A O 1
ATOM 904 N N . PRO A 1 118 ? -4.152 3.885 14.773 1 97.81 118 PRO A N 1
ATOM 905 C CA . PRO A 1 118 ? -5.016 4.91 14.188 1 97.81 118 PRO A CA 1
ATOM 906 C C . PRO A 1 118 ? -5.965 5.535 15.203 1 97.81 118 PRO A C 1
ATOM 908 O O . PRO A 1 118 ? -6.34 4.887 16.188 1 97.81 118 PRO A O 1
ATOM 911 N N . SER A 1 119 ? -6.328 6.793 14.93 1 97.75 119 SER A N 1
ATOM 912 C CA . SER A 1 119 ? -7.332 7.48 15.742 1 97.75 119 SER A CA 1
ATOM 913 C C . SER A 1 119 ? -8.578 7.797 14.922 1 97.75 119 SER A C 1
ATOM 915 O O . SER A 1 119 ? -9.617 8.164 15.477 1 97.75 119 SER A O 1
ATOM 917 N N . MET A 1 120 ? -8.492 7.59 13.633 1 97.44 120 MET A N 1
ATOM 918 C CA . MET A 1 120 ? -9.586 7.938 12.734 1 97.44 120 MET A CA 1
ATOM 919 C C . MET A 1 120 ? -9.641 6.984 11.547 1 97.44 120 MET A C 1
ATOM 921 O O . MET A 1 120 ? -8.602 6.543 11.055 1 97.44 120 MET A O 1
ATOM 925 N N . GLU A 1 121 ? -10.82 6.613 11.086 1 97.06 121 GLU A N 1
ATOM 926 C CA . GLU A 1 121 ? -11.109 5.926 9.828 1 97.06 121 GLU A CA 1
ATOM 927 C C . GLU A 1 121 ? -11.984 6.781 8.914 1 97.06 121 GLU A C 1
ATOM 929 O O . GLU A 1 121 ? -13.023 7.293 9.352 1 97.06 121 GLU A O 1
ATOM 934 N N . VAL A 1 122 ? -11.516 6.906 7.738 1 96.5 122 VAL A N 1
ATOM 935 C CA . VAL A 1 122 ? -12.312 7.676 6.789 1 96.5 122 VAL A CA 1
ATOM 936 C C . VAL A 1 122 ? -12.656 6.809 5.582 1 96.5 122 VAL A C 1
ATOM 938 O O . VAL A 1 122 ? -12 5.793 5.332 1 96.5 122 VAL A O 1
ATOM 941 N N . PHE A 1 123 ? -13.781 7.156 4.898 1 96.31 123 PHE A N 1
ATOM 942 C CA . PHE A 1 123 ? -14.336 6.41 3.775 1 96.31 123 PHE A CA 1
ATOM 943 C C . PHE A 1 123 ? -14.703 4.992 4.199 1 96.31 123 PHE A C 1
ATOM 945 O O . PHE A 1 123 ? -14.477 4.039 3.453 1 96.31 123 PHE A O 1
ATOM 952 N N . CYS A 1 124 ? -15.281 4.922 5.289 1 96.94 124 CYS A N 1
ATOM 953 C CA . CYS A 1 124 ? -15.656 3.627 5.848 1 96.94 124 CYS A CA 1
ATOM 954 C C . CYS A 1 124 ? -16.672 2.922 4.957 1 96.94 124 CYS A C 1
ATOM 956 O O . CYS A 1 124 ? -16.781 1.695 4.984 1 96.94 124 CYS A O 1
ATOM 958 N N . MET A 1 125 ? -17.344 3.674 4.102 1 95.19 125 MET A N 1
ATOM 959 C CA . MET A 1 125 ? -18.328 3.102 3.182 1 95.19 125 MET A CA 1
ATOM 960 C C . MET A 1 125 ? -17.641 2.186 2.168 1 95.19 125 MET A C 1
ATOM 962 O O . MET A 1 125 ? -18.312 1.386 1.506 1 95.19 125 MET A O 1
ATOM 966 N N . ARG A 1 126 ? -16.359 2.309 2.062 1 95.62 126 ARG A N 1
ATOM 967 C CA . ARG A 1 126 ? -15.617 1.525 1.08 1 95.62 126 ARG A CA 1
ATOM 968 C C . ARG A 1 126 ? -14.734 0.487 1.763 1 95.62 126 ARG A C 1
ATOM 970 O O . ARG A 1 126 ? -13.875 -0.12 1.123 1 95.62 126 ARG A O 1
ATOM 977 N N . ARG A 1 127 ? -14.891 0.339 3.064 1 96.5 127 ARG A N 1
ATOM 978 C CA . ARG A 1 127 ? -14.117 -0.671 3.783 1 96.5 127 ARG A CA 1
ATOM 979 C C . ARG A 1 127 ? -14.359 -2.061 3.199 1 96.5 127 ARG A C 1
ATOM 981 O O . ARG A 1 127 ? -15.5 -2.445 2.949 1 96.5 127 ARG A O 1
ATOM 988 N N . ARG A 1 128 ? -13.25 -2.768 2.918 1 96.62 128 ARG A N 1
ATOM 989 C CA . ARG A 1 128 ? -13.414 -4.152 2.49 1 96.62 128 ARG A CA 1
ATOM 990 C C . ARG A 1 128 ? -14.188 -4.957 3.533 1 96.62 128 ARG A C 1
ATOM 992 O O . ARG A 1 128 ? -13.953 -4.816 4.734 1 96.62 128 ARG A O 1
ATOM 999 N N . GLY A 1 129 ? -15.008 -5.766 3.125 1 95.06 129 GLY A N 1
ATOM 1000 C CA . GLY A 1 129 ? -15.961 -6.449 3.984 1 95.06 129 GLY A CA 1
ATOM 1001 C C . GLY A 1 129 ? -15.297 -7.324 5.031 1 95.06 129 GLY A C 1
ATOM 1002 O O . GLY A 1 129 ? -15.828 -7.496 6.133 1 95.06 129 GLY A O 1
ATOM 1003 N N . PHE A 1 130 ? -14.188 -7.875 4.75 1 95.75 130 PHE A N 1
ATOM 1004 C CA . PHE A 1 130 ? -13.547 -8.812 5.664 1 95.75 130 PHE A CA 1
ATOM 1005 C C . PHE A 1 130 ? -12.773 -8.078 6.75 1 95.75 130 PHE A C 1
ATOM 1007 O O . PHE A 1 130 ? -12.289 -8.688 7.703 1 95.75 130 PHE A O 1
ATOM 1014 N N . ILE A 1 131 ? -12.586 -6.812 6.562 1 95.88 131 ILE A N 1
ATOM 1015 C CA . ILE A 1 131 ? -11.914 -5.996 7.57 1 95.88 131 ILE A CA 1
ATOM 1016 C C . ILE A 1 131 ? -12.938 -5.469 8.57 1 95.88 131 ILE A C 1
ATOM 1018 O O . ILE A 1 131 ? -13.859 -4.738 8.203 1 95.88 131 ILE A O 1
ATOM 1022 N N . ALA A 1 132 ? -12.766 -5.758 9.789 1 94.31 132 ALA A N 1
ATOM 1023 C CA . ALA A 1 132 ? -13.625 -5.227 10.844 1 94.31 132 ALA A CA 1
ATOM 1024 C C . ALA A 1 132 ? -13.305 -3.758 11.117 1 94.31 132 ALA A C 1
ATOM 1026 O O . ALA A 1 132 ? -12.18 -3.307 10.906 1 94.31 132 ALA A O 1
ATOM 1027 N N . PRO A 1 133 ? -14.367 -3.016 11.539 1 95.31 133 PRO A N 1
ATOM 1028 C CA . PRO A 1 133 ? -14.047 -1.669 12.016 1 95.31 133 PRO A CA 1
ATOM 1029 C C . PRO A 1 133 ? -12.961 -1.667 13.094 1 95.31 133 PRO A C 1
ATOM 1031 O O . PRO A 1 133 ? -12.922 -2.562 13.938 1 95.31 133 PRO A O 1
ATOM 1034 N N . LEU A 1 134 ? -12.117 -0.68 13 1 95.75 134 LEU A N 1
ATOM 1035 C CA . LEU A 1 134 ? -10.977 -0.657 13.914 1 95.75 134 LEU A CA 1
ATOM 1036 C C . LEU A 1 134 ? -11.375 -0.064 15.258 1 95.75 134 LEU A C 1
ATOM 1038 O O . LEU A 1 134 ? -11.984 1.007 15.312 1 95.75 134 LEU A O 1
ATOM 1042 N N . GLU A 1 135 ? -11.031 -0.704 16.266 1 93.81 135 GLU A N 1
ATOM 1043 C CA . GLU A 1 135 ? -11.375 -0.259 17.609 1 93.81 135 GLU A CA 1
ATOM 1044 C C . GLU A 1 135 ? -10.695 1.067 17.938 1 93.81 135 GLU A C 1
ATOM 1046 O O . GLU A 1 135 ? -9.531 1.28 17.594 1 93.81 135 GLU A O 1
ATOM 1051 N N . GLY A 1 136 ? -11.406 1.901 18.625 1 94.69 136 GLY A N 1
ATOM 1052 C CA . GLY A 1 136 ? -10.797 3.107 19.172 1 94.69 136 GLY A CA 1
ATOM 1053 C C . GLY A 1 136 ? -10.68 4.227 18.156 1 94.69 136 GLY A C 1
ATOM 1054 O O . GLY A 1 136 ? -9.969 5.203 18.375 1 94.69 136 GLY A O 1
ATOM 1055 N N . THR A 1 137 ? -11.289 4.094 17.047 1 96.88 137 THR A N 1
ATOM 1056 C CA . THR A 1 137 ? -11.164 5.113 16 1 96.88 137 THR A CA 1
ATOM 1057 C C . THR A 1 137 ? -12.484 5.859 15.82 1 96.88 137 THR A C 1
ATOM 1059 O O . THR A 1 137 ? -13.562 5.281 15.992 1 96.88 137 THR A O 1
ATOM 1062 N N . ASP A 1 138 ? -12.359 7.176 15.547 1 96.5 138 ASP A N 1
ATOM 1063 C CA . ASP A 1 138 ? -13.492 7.898 14.992 1 96.5 138 ASP A CA 1
ATOM 1064 C C . ASP A 1 138 ? -13.758 7.484 13.547 1 96.5 138 ASP A C 1
ATOM 1066 O O . ASP A 1 138 ? -12.852 7.5 12.719 1 96.5 138 ASP A O 1
ATOM 1070 N N . LYS A 1 139 ? -14.977 7.105 13.258 1 96.81 139 LYS A N 1
ATOM 1071 C CA . LYS A 1 139 ? -15.289 6.551 11.945 1 96.81 139 LYS A CA 1
ATOM 1072 C C . LYS A 1 139 ? -16.156 7.508 11.141 1 96.81 139 LYS A C 1
ATOM 1074 O O . LYS A 1 139 ? -17.172 8.016 11.641 1 96.81 139 LYS A O 1
ATOM 1079 N N . HIS A 1 140 ? -15.719 7.723 9.914 1 96.69 140 HIS A N 1
ATOM 1080 C CA . HIS A 1 140 ? -16.453 8.586 8.992 1 96.69 140 HIS A CA 1
ATOM 1081 C C . HIS A 1 140 ? -16.734 7.867 7.68 1 96.69 140 HIS A C 1
ATOM 1083 O O . HIS A 1 140 ? -15.82 7.375 7.023 1 96.69 140 HIS A O 1
ATOM 1089 N N . GLU A 1 141 ? -18.016 7.809 7.18 1 93.81 141 GLU A N 1
ATOM 1090 C CA . GLU A 1 141 ? -18.391 7.102 5.957 1 93.81 141 GLU A CA 1
ATOM 1091 C C . GLU A 1 141 ? -17.844 7.82 4.723 1 93.81 141 GLU A C 1
ATOM 1093 O O . GLU A 1 141 ? -17.531 7.18 3.717 1 93.81 141 GLU A O 1
ATOM 1098 N N . ARG A 1 142 ? -17.953 9.133 4.781 1 83.38 142 ARG A N 1
ATOM 1099 C CA . ARG A 1 142 ? -17.453 9.977 3.699 1 83.38 142 ARG A CA 1
ATOM 1100 C C . ARG A 1 142 ? -16.516 11.047 4.234 1 83.38 142 ARG A C 1
ATOM 1102 O O . ARG A 1 142 ? -16.5 11.328 5.434 1 83.38 142 ARG A O 1
ATOM 1109 N N . THR A 1 143 ? -15.148 11.219 3.473 1 67.31 143 THR A N 1
ATOM 1110 C CA . THR A 1 143 ? -14.211 12.211 3.994 1 67.31 143 THR A CA 1
ATOM 1111 C C . THR A 1 143 ? -14.914 13.547 4.211 1 67.31 143 THR A C 1
ATOM 1113 O O . THR A 1 143 ? -15.617 14.039 3.328 1 67.31 143 THR A O 1
ATOM 1116 N N . PRO A 1 144 ? -14.781 13.977 5.578 1 56.34 144 PRO A N 1
ATOM 1117 C CA . PRO A 1 144 ? -15.398 15.203 6.09 1 56.34 144 PRO A CA 1
ATOM 1118 C C . PRO A 1 144 ? -15.047 16.438 5.262 1 56.34 144 PRO A C 1
ATOM 1120 O O . PRO A 1 144 ? -15.703 17.469 5.383 1 56.34 144 PRO A O 1
ATOM 1123 N N . TYR A 1 145 ? -13.844 16.328 4.637 1 48.94 145 TYR A N 1
ATOM 1124 C CA . TYR A 1 145 ? -13.562 17.594 3.963 1 48.94 145 TYR A CA 1
ATOM 1125 C C . TYR A 1 145 ? -14.055 17.562 2.52 1 48.94 145 TYR A C 1
ATOM 1127 O O . TYR A 1 145 ? -14.164 16.5 1.917 1 48.94 145 TYR A O 1
ATOM 1135 N N . MET B 1 1 ? -18.703 -22.203 -19.328 1 37.5 1 MET B N 1
ATOM 1136 C CA . MET B 1 1 ? -18.453 -21.75 -17.953 1 37.5 1 MET B CA 1
ATOM 1137 C C . MET B 1 1 ? -18.109 -20.281 -17.938 1 37.5 1 MET B C 1
ATOM 1139 O O . MET B 1 1 ? -17.312 -19.812 -18.75 1 37.5 1 MET B O 1
ATOM 1143 N N . SER B 1 2 ? -18.906 -19.281 -17.766 1 43.47 2 SER B N 1
ATOM 1144 C CA . SER B 1 2 ? -18.781 -17.844 -17.938 1 43.47 2 SER B CA 1
ATOM 1145 C C . SER B 1 2 ? -17.469 -17.328 -17.359 1 43.47 2 SER B C 1
ATOM 1147 O O . SER B 1 2 ? -17.172 -17.516 -16.188 1 43.47 2 SER B O 1
ATOM 1149 N N . ASP B 1 3 ? -16.375 -17.344 -18.125 1 56.75 3 ASP B N 1
ATOM 1150 C CA . ASP B 1 3 ? -14.977 -17.156 -17.719 1 56.75 3 ASP B CA 1
ATOM 1151 C C . ASP B 1 3 ? -14.812 -15.891 -16.891 1 56.75 3 ASP B C 1
ATOM 1153 O O . ASP B 1 3 ? -14.969 -14.781 -17.406 1 56.75 3 ASP B O 1
ATOM 1157 N N . SER B 1 4 ? -15.078 -15.891 -15.594 1 75.62 4 SER B N 1
ATOM 1158 C CA . SER B 1 4 ? -15.047 -14.758 -14.68 1 75.62 4 SER B CA 1
ATOM 1159 C C . SER B 1 4 ? -13.758 -13.961 -14.836 1 75.62 4 SER B C 1
ATOM 1161 O O . SER B 1 4 ? -12.664 -14.531 -14.875 1 75.62 4 SER B O 1
ATOM 1163 N N . LYS B 1 5 ? -13.914 -12.844 -15.508 1 91.69 5 LYS B N 1
ATOM 1164 C CA . LYS B 1 5 ? -12.805 -11.93 -15.781 1 91.69 5 LYS B CA 1
ATOM 1165 C C . LYS B 1 5 ? -12.797 -10.773 -14.781 1 91.69 5 LYS B C 1
ATOM 1167 O O . LYS B 1 5 ? -13.836 -10.18 -14.492 1 91.69 5 LYS B O 1
ATOM 1172 N N . ILE B 1 6 ? -11.695 -10.633 -14.156 1 96.25 6 ILE B N 1
ATOM 1173 C CA . ILE B 1 6 ? -11.469 -9.477 -13.297 1 96.25 6 ILE B CA 1
ATOM 1174 C C . ILE B 1 6 ? -10.547 -8.484 -14 1 96.25 6 ILE B C 1
ATOM 1176 O O . ILE B 1 6 ? -9.539 -8.875 -14.602 1 96.25 6 ILE B O 1
ATOM 1180 N N . LYS B 1 7 ? -11.023 -7.289 -14.086 1 98.06 7 LYS B N 1
ATOM 1181 C CA . LYS B 1 7 ? -10.164 -6.219 -14.586 1 98.06 7 LYS B CA 1
ATOM 1182 C C . LYS B 1 7 ? -9.508 -5.461 -13.438 1 98.06 7 LYS B C 1
ATOM 1184 O O . LYS B 1 7 ? -9.977 -5.52 -12.297 1 98.06 7 LYS B O 1
ATOM 1189 N N . GLY B 1 8 ? -8.391 -4.863 -13.766 1 98.56 8 GLY B N 1
ATOM 1190 C CA . GLY B 1 8 ? -7.688 -4.027 -12.805 1 98.56 8 GLY B CA 1
ATOM 1191 C C . GLY B 1 8 ? -6.836 -2.953 -13.453 1 98.56 8 GLY B C 1
ATOM 1192 O O . GLY B 1 8 ? -6.699 -2.924 -14.68 1 98.56 8 GLY B O 1
ATOM 1193 N N . SER B 1 9 ? -6.348 -2.023 -12.602 1 98.81 9 SER B N 1
ATOM 1194 C CA . SER B 1 9 ? -5.523 -0.929 -13.102 1 98.81 9 SER B CA 1
ATOM 1195 C C . SER B 1 9 ? -4.789 -0.225 -11.961 1 98.81 9 SER B C 1
ATOM 1197 O O . SER B 1 9 ? -5.188 -0.333 -10.797 1 98.81 9 SER B O 1
ATOM 1199 N N . CYS B 1 10 ? -3.701 0.445 -12.406 1 98.75 10 CYS B N 1
ATOM 1200 C CA . CYS B 1 10 ? -3.102 1.384 -11.461 1 98.75 10 CYS B CA 1
ATOM 1201 C C . CYS B 1 10 ? -4.004 2.596 -11.25 1 98.75 10 CYS B C 1
ATOM 1203 O O . CYS B 1 10 ? -5.035 2.73 -11.914 1 98.75 10 CYS B O 1
ATOM 1205 N N . VAL B 1 11 ? -3.619 3.461 -10.352 1 97.88 11 VAL B N 1
ATOM 1206 C CA . VAL B 1 11 ? -4.496 4.562 -9.969 1 97.88 11 VAL B CA 1
ATOM 1207 C C . VAL B 1 11 ? -4.57 5.586 -11.102 1 97.88 11 VAL B C 1
ATOM 1209 O O . VAL B 1 11 ? -5.613 6.211 -11.312 1 97.88 11 VAL B O 1
ATOM 1212 N N . CYS B 1 12 ? -3.521 5.824 -11.836 1 98.06 12 CYS B N 1
ATOM 1213 C CA . CYS B 1 12 ? -3.545 6.801 -12.914 1 98.06 12 CYS B CA 1
ATOM 1214 C C . CYS B 1 12 ? -4.16 6.203 -14.18 1 98.06 12 CYS B C 1
ATOM 1216 O O . CYS B 1 12 ? -4.348 6.906 -15.172 1 98.06 12 CYS B O 1
ATOM 1218 N N . LYS B 1 13 ? -4.402 4.949 -14.219 1 98.06 13 LYS B N 1
ATOM 1219 C CA . LYS B 1 13 ? -5.164 4.223 -15.227 1 98.06 13 LYS B CA 1
ATOM 1220 C C . LYS B 1 13 ? -4.32 3.973 -16.469 1 98.06 13 LYS B C 1
ATOM 1222 O O . LYS B 1 13 ? -4.82 3.451 -17.469 1 98.06 13 LYS B O 1
ATOM 1227 N N . LYS B 1 14 ? -3.041 4.258 -16.375 1 98.69 14 LYS B N 1
ATOM 1228 C CA . LYS B 1 14 ? -2.193 3.986 -17.531 1 98.69 14 LYS B CA 1
ATOM 1229 C C . LYS B 1 14 ? -1.95 2.488 -17.688 1 98.69 14 LYS B C 1
ATOM 1231 O O . LYS B 1 14 ? -1.88 1.986 -18.812 1 98.69 14 LYS B O 1
ATOM 1236 N N . ILE B 1 15 ? -1.757 1.785 -16.625 1 98.88 15 ILE B N 1
ATOM 1237 C CA . ILE B 1 15 ? -1.625 0.333 -16.688 1 98.88 15 ILE B CA 1
ATOM 1238 C C . ILE B 1 15 ? -2.986 -0.318 -16.453 1 98.88 15 ILE B C 1
ATOM 1240 O O . ILE B 1 15 ? -3.701 0.04 -15.516 1 98.88 15 ILE B O 1
ATOM 1244 N N . ARG B 1 16 ? -3.336 -1.158 -17.281 1 98.88 16 ARG B N 1
ATOM 1245 C CA . ARG B 1 16 ? -4.543 -1.972 -17.172 1 98.88 16 ARG B CA 1
ATOM 1246 C C . ARG B 1 16 ? -4.234 -3.447 -17.391 1 98.88 16 ARG B C 1
ATOM 1248 O O . ARG B 1 16 ? -3.332 -3.783 -18.172 1 98.88 16 ARG B O 1
ATOM 1255 N N . TYR B 1 17 ? -4.969 -4.312 -16.703 1 98.81 17 TYR B N 1
ATOM 1256 C CA . TYR B 1 17 ? -4.746 -5.746 -16.859 1 98.81 17 TYR B CA 1
ATOM 1257 C C . TYR B 1 17 ? -6.047 -6.523 -16.688 1 98.81 17 TYR B C 1
ATOM 1259 O O . TYR B 1 17 ? -7.074 -5.949 -16.312 1 98.81 17 TYR B O 1
ATOM 1267 N N . GLU B 1 18 ? -5.988 -7.785 -17.031 1 98.56 18 GLU B N 1
ATOM 1268 C CA . GLU B 1 18 ? -7.102 -8.719 -16.875 1 98.56 18 GLU B CA 1
ATOM 1269 C C . GLU B 1 18 ? -6.641 -10.016 -16.219 1 98.56 18 GLU B C 1
ATOM 1271 O O . GLU B 1 18 ? -5.52 -10.469 -16.453 1 98.56 18 GLU B O 1
ATOM 1276 N N . LEU B 1 19 ? -7.508 -10.516 -15.359 1 97.94 19 LEU B N 1
ATOM 1277 C CA . LEU B 1 19 ? -7.352 -11.828 -14.727 1 97.94 19 LEU B CA 1
ATOM 1278 C C . LEU B 1 19 ? -8.461 -12.773 -15.156 1 97.94 19 LEU B C 1
ATOM 1280 O O . LEU B 1 19 ? -9.633 -12.375 -15.227 1 97.94 19 LEU B O 1
ATOM 1284 N N . THR B 1 20 ? -8.023 -13.969 -15.438 1 97.25 20 THR B N 1
ATOM 1285 C CA . THR B 1 20 ? -8.992 -15 -15.766 1 97.25 20 THR B CA 1
ATOM 1286 C C . THR B 1 20 ? -8.844 -16.203 -14.828 1 97.25 20 THR B C 1
ATOM 1288 O O . THR B 1 20 ? -7.758 -16.438 -14.289 1 97.25 20 THR B O 1
ATOM 1291 N N . GLY B 1 21 ? -9.969 -16.891 -14.555 1 95.06 21 GLY B N 1
ATOM 1292 C CA . GLY B 1 21 ? -9.922 -18.047 -13.68 1 95.06 21 GLY B CA 1
ATOM 1293 C C . GLY B 1 21 ? -9.852 -17.688 -12.211 1 95.06 21 GLY B C 1
ATOM 1294 O O . GLY B 1 21 ? -10.008 -16.516 -11.844 1 95.06 21 GLY B O 1
ATOM 1295 N N . GLN B 1 22 ? -9.68 -18.672 -11.359 1 94.94 22 GLN B N 1
ATOM 1296 C CA . GLN B 1 22 ? -9.609 -18.484 -9.914 1 94.94 22 GLN B CA 1
ATOM 1297 C C . GLN B 1 22 ? -8.164 -18.359 -9.445 1 94.94 22 GLN B C 1
ATOM 1299 O O . GLN B 1 22 ? -7.258 -18.953 -10.023 1 94.94 22 GLN B O 1
ATOM 1304 N N . PRO B 1 23 ? -7.992 -17.562 -8.461 1 96.88 23 PRO B N 1
ATOM 1305 C CA . PRO B 1 23 ? -6.648 -17.547 -7.879 1 96.88 23 PRO B CA 1
ATOM 1306 C C . PRO B 1 23 ? -6.27 -18.891 -7.246 1 96.88 23 PRO B C 1
ATOM 1308 O O . PRO B 1 23 ? -7.148 -19.672 -6.863 1 96.88 23 PRO B O 1
ATOM 1311 N N . ILE B 1 24 ? -5.02 -19.078 -7.234 1 96.69 24 ILE B N 1
ATOM 1312 C CA . ILE B 1 24 ? -4.5 -20.203 -6.457 1 96.69 24 ILE B CA 1
ATOM 1313 C C . ILE B 1 24 ? -4.785 -19.984 -4.977 1 96.69 24 ILE B C 1
ATOM 1315 O O . ILE B 1 24 ? -5.195 -20.906 -4.27 1 96.69 24 ILE B O 1
ATOM 1319 N N . THR B 1 25 ? -4.59 -18.797 -4.461 1 97.06 25 THR B N 1
ATOM 1320 C CA . THR B 1 25 ? -4.84 -18.406 -3.08 1 97.06 25 THR B CA 1
ATOM 1321 C C . THR B 1 25 ? -4.879 -16.891 -2.945 1 97.06 25 THR B C 1
ATOM 1323 O O . THR B 1 25 ? -4.402 -16.172 -3.828 1 97.06 25 THR B O 1
ATOM 1326 N N . ASN B 1 26 ? -5.531 -16.406 -1.972 1 97.88 26 ASN B N 1
ATOM 1327 C CA . ASN B 1 26 ? -5.516 -15.016 -1.52 1 97.88 26 ASN B CA 1
ATOM 1328 C C . ASN B 1 26 ? -4.777 -14.867 -0.193 1 97.88 26 ASN B C 1
ATOM 1330 O O . ASN B 1 26 ? -5.152 -15.484 0.804 1 97.88 26 ASN B O 1
ATOM 1334 N N . ILE B 1 27 ? -3.777 -13.992 -0.162 1 97.75 27 ILE B N 1
ATOM 1335 C CA . ILE B 1 27 ? -2.842 -13.977 0.958 1 97.75 27 ILE B CA 1
ATOM 1336 C C . ILE B 1 27 ? -2.723 -12.555 1.507 1 97.75 27 ILE B C 1
ATOM 1338 O O . ILE B 1 27 ? -2.598 -11.594 0.742 1 97.75 27 ILE B O 1
ATOM 1342 N N . ILE B 1 28 ? -2.797 -12.43 2.814 1 98.19 28 ILE B N 1
ATOM 1343 C CA . ILE B 1 28 ? -2.367 -11.234 3.525 1 98.19 28 ILE B CA 1
ATOM 1344 C C . ILE B 1 28 ? -0.94 -11.422 4.035 1 98.19 28 ILE B C 1
ATOM 1346 O O . ILE B 1 28 ? -0.643 -12.398 4.723 1 98.19 28 ILE B O 1
ATOM 1350 N N . CYS B 1 29 ? -0.102 -10.555 3.701 1 97.12 29 CYS B N 1
ATOM 1351 C CA . CYS B 1 29 ? 1.288 -10.656 4.129 1 97.12 29 CYS B CA 1
ATOM 1352 C C . CYS B 1 29 ? 1.667 -9.492 5.039 1 97.12 29 CYS B C 1
ATOM 1354 O O . CYS B 1 29 ? 1.636 -8.336 4.617 1 97.12 29 CYS B O 1
ATOM 1356 N N . HIS B 1 30 ? 2.145 -9.75 6.207 1 97.19 30 HIS B N 1
ATOM 1357 C CA . HIS B 1 30 ? 2.453 -8.742 7.223 1 97.19 30 HIS B CA 1
ATOM 1358 C C . HIS B 1 30 ? 3.949 -8.453 7.27 1 97.19 30 HIS B C 1
ATOM 1360 O O . HIS B 1 30 ? 4.422 -7.754 8.172 1 97.19 30 HIS B O 1
ATOM 1366 N N . CYS B 1 31 ? 4.758 -8.93 6.348 1 94.81 31 CYS B N 1
ATOM 1367 C CA . CYS B 1 31 ? 6.203 -8.75 6.465 1 94.81 31 CYS B CA 1
ATOM 1368 C C . CYS B 1 31 ? 6.586 -7.285 6.312 1 94.81 31 CYS B C 1
ATOM 1370 O O . CYS B 1 31 ? 5.797 -6.48 5.809 1 94.81 31 CYS B O 1
ATOM 1372 N N . ASP B 1 32 ? 7.793 -6.953 6.691 1 94.31 32 ASP B N 1
ATOM 1373 C CA . ASP B 1 32 ? 8.266 -5.574 6.684 1 94.31 32 ASP B CA 1
ATOM 1374 C C . ASP B 1 32 ? 8.344 -5.031 5.258 1 94.31 32 ASP B C 1
ATOM 1376 O O . ASP B 1 32 ? 8.039 -3.859 5.016 1 94.31 32 ASP B O 1
ATOM 1380 N N . THR B 1 33 ? 8.742 -5.828 4.344 1 95.38 33 THR B N 1
ATOM 1381 C CA . THR B 1 33 ? 8.859 -5.391 2.959 1 95.38 33 THR B CA 1
ATOM 1382 C C . THR B 1 33 ? 7.5 -4.973 2.402 1 95.38 33 THR B C 1
ATOM 1384 O O . THR B 1 33 ? 7.363 -3.891 1.831 1 95.38 33 THR B O 1
ATOM 1387 N N . CYS B 1 34 ? 6.496 -5.82 2.611 1 96.56 34 CYS B N 1
ATOM 1388 C CA . CYS B 1 34 ? 5.16 -5.508 2.109 1 96.56 34 CYS B CA 1
ATOM 1389 C C . CYS B 1 34 ? 4.602 -4.266 2.789 1 96.56 34 CYS B C 1
ATOM 1391 O O . CYS B 1 34 ? 3.914 -3.463 2.154 1 96.56 34 CYS B O 1
ATOM 1393 N N . ARG B 1 35 ? 4.91 -4.148 4.066 1 97.44 35 ARG B N 1
ATOM 1394 C CA . ARG B 1 35 ? 4.484 -2.951 4.785 1 97.44 35 ARG B CA 1
ATOM 1395 C C . ARG B 1 35 ? 5.098 -1.698 4.168 1 97.44 35 ARG B C 1
ATOM 1397 O O . ARG B 1 35 ? 4.398 -0.708 3.938 1 97.44 35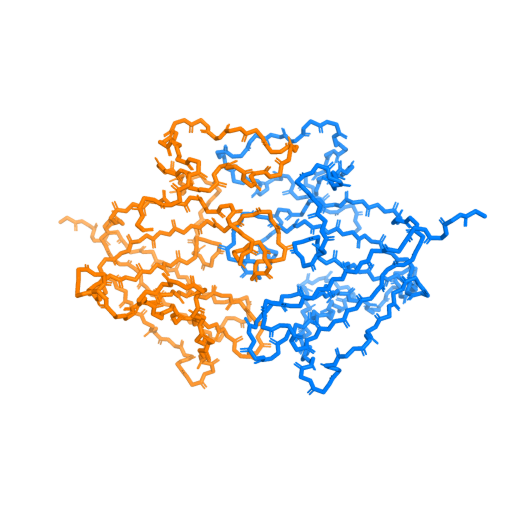 ARG B O 1
ATOM 1404 N N . LYS B 1 36 ? 6.336 -1.726 3.822 1 97.94 36 LYS B N 1
ATOM 1405 C CA . LYS B 1 36 ? 7.012 -0.561 3.26 1 97.94 36 LYS B CA 1
ATOM 1406 C C . LYS B 1 36 ? 6.578 -0.318 1.817 1 97.94 36 LYS B C 1
ATOM 1408 O O . LYS B 1 36 ? 6.469 0.83 1.381 1 97.94 36 LYS B O 1
ATOM 1413 N N . ILE B 1 37 ? 6.312 -1.362 1.063 1 98.38 37 ILE B N 1
ATOM 1414 C CA . ILE B 1 37 ? 5.883 -1.219 -0.323 1 98.38 37 ILE B CA 1
ATOM 1415 C C . ILE B 1 37 ? 4.5 -0.577 -0.369 1 98.38 37 ILE B C 1
ATOM 1417 O O . ILE B 1 37 ? 4.227 0.264 -1.229 1 98.38 37 ILE B O 1
ATOM 1421 N N . THR B 1 38 ? 3.666 -0.947 0.522 1 98.5 38 THR B N 1
ATOM 1422 C CA . THR B 1 38 ? 2.297 -0.446 0.53 1 98.5 38 THR B CA 1
ATOM 1423 C C . THR B 1 38 ? 2.219 0.904 1.237 1 98.5 38 THR B C 1
ATOM 1425 O O . THR B 1 38 ? 1.311 1.695 0.976 1 98.5 38 THR B O 1
ATOM 1428 N N . GLY B 1 39 ? 3.135 1.147 2.133 1 97.88 39 GLY B N 1
ATOM 1429 C CA . GLY B 1 39 ? 2.998 2.285 3.029 1 97.88 39 GLY B CA 1
ATOM 1430 C C . GLY B 1 39 ? 1.903 2.102 4.062 1 97.88 39 GLY B C 1
ATOM 1431 O O . GLY B 1 39 ? 1.527 3.053 4.75 1 97.88 39 GLY B O 1
ATOM 1432 N N . SER B 1 40 ? 1.385 0.925 4.164 1 98.25 40 SER B N 1
ATOM 1433 C CA . SER B 1 40 ? 0.252 0.608 5.027 1 98.25 40 SER B CA 1
ATOM 1434 C C . SER B 1 40 ? 0.622 -0.456 6.055 1 98.25 40 SER B C 1
ATOM 1436 O O . SER B 1 40 ? 1.682 -0.382 6.68 1 98.25 40 SER B O 1
ATOM 1438 N N . VAL B 1 41 ? -0.239 -1.415 6.293 1 97.81 41 VAL B N 1
ATOM 1439 C CA . VAL B 1 41 ? -0.022 -2.307 7.426 1 97.81 41 VAL B CA 1
ATOM 1440 C C . VAL B 1 41 ? 0.281 -3.717 6.926 1 97.81 41 VAL B C 1
ATOM 1442 O O . VAL B 1 41 ? 0.88 -4.52 7.641 1 97.81 41 VAL B O 1
ATOM 1445 N N . PHE B 1 42 ? -0.201 -4.062 5.785 1 98.12 42 PHE B N 1
ATOM 1446 C CA . PHE B 1 42 ? 0.039 -5.332 5.113 1 98.12 42 PHE B CA 1
ATOM 1447 C C . PHE B 1 42 ? -0.288 -5.234 3.629 1 98.12 42 PHE B C 1
ATOM 1449 O O . PHE B 1 42 ? -0.824 -4.223 3.174 1 98.12 42 PHE B O 1
ATOM 1456 N N . MET B 1 43 ? 0.171 -6.16 2.879 1 98.25 43 MET B N 1
ATOM 1457 C CA . MET B 1 43 ? -0.25 -6.273 1.486 1 98.25 43 MET B CA 1
ATOM 1458 C C . MET B 1 43 ? -1.31 -7.355 1.323 1 98.25 43 MET B C 1
ATOM 1460 O O . MET B 1 43 ? -1.274 -8.375 2.018 1 98.25 43 MET B O 1
ATOM 1464 N N . ALA B 1 44 ? -2.268 -7.156 0.472 1 98.44 44 ALA B N 1
ATOM 1465 C CA . ALA B 1 44 ? -3.328 -8.094 0.114 1 98.44 44 ALA B CA 1
ATOM 1466 C C . ALA B 1 44 ? -3.143 -8.609 -1.31 1 98.44 44 ALA B C 1
ATOM 1468 O O . ALA B 1 44 ? -3.324 -7.867 -2.275 1 98.44 44 ALA B O 1
ATOM 1469 N N . ASN B 1 45 ? -2.859 -9.898 -1.407 1 97.81 45 ASN B N 1
ATOM 1470 C CA . ASN B 1 45 ? -2.387 -10.461 -2.668 1 97.81 45 ASN B CA 1
ATOM 1471 C C . ASN B 1 45 ? -3.27 -11.617 -3.131 1 97.81 45 ASN B C 1
ATOM 1473 O O . ASN B 1 45 ? -3.809 -12.359 -2.309 1 97.81 45 ASN B O 1
ATOM 1477 N N . SER B 1 46 ? -3.336 -11.758 -4.445 1 98.19 46 SER B N 1
ATOM 1478 C CA . SER B 1 46 ? -3.879 -12.961 -5.07 1 98.19 46 SER B CA 1
ATOM 1479 C C . SER B 1 46 ? -2.832 -13.656 -5.934 1 98.19 46 SER B C 1
ATOM 1481 O O . SER B 1 46 ? -2.266 -13.039 -6.844 1 98.19 46 SER B O 1
ATOM 1483 N N . MET B 1 47 ? -2.604 -14.883 -5.664 1 97.94 47 MET B N 1
ATOM 1484 C CA . MET B 1 47 ? -1.692 -15.672 -6.488 1 97.94 47 MET B CA 1
ATOM 1485 C C . MET B 1 47 ? -2.439 -16.328 -7.645 1 97.94 47 MET B C 1
ATOM 1487 O O . MET B 1 47 ? -3.479 -16.969 -7.438 1 97.94 47 MET B O 1
ATOM 1491 N N . TYR B 1 48 ? -1.896 -16.141 -8.797 1 97.38 48 TYR B N 1
ATOM 1492 C CA . TYR B 1 48 ? -2.43 -16.734 -10.023 1 97.38 48 TYR B CA 1
ATOM 1493 C C . TYR B 1 48 ? -1.344 -17.484 -10.789 1 97.38 48 TYR B C 1
ATOM 1495 O O . TYR B 1 48 ? -0.153 -17.219 -10.602 1 97.38 48 TYR B O 1
ATOM 1503 N N . MET B 1 49 ? -1.82 -18.438 -11.594 1 97.31 49 MET B N 1
ATOM 1504 C CA . MET B 1 49 ? -0.92 -18.875 -12.656 1 97.31 49 MET B CA 1
ATOM 1505 C C . MET B 1 49 ? -0.661 -17.75 -13.648 1 97.31 49 MET B C 1
ATOM 1507 O O . MET B 1 49 ? -1.571 -17 -13.992 1 97.31 49 MET B O 1
ATOM 1511 N N . LYS B 1 50 ? 0.525 -17.641 -14.172 1 97.62 50 LYS B N 1
ATOM 1512 C CA . LYS B 1 50 ? 0.898 -16.594 -15.102 1 97.62 50 LYS B CA 1
ATOM 1513 C C . LYS B 1 50 ? -0.036 -16.562 -16.312 1 97.62 50 LYS B C 1
ATOM 1515 O O . LYS B 1 50 ? -0.353 -15.492 -16.828 1 97.62 50 LYS B O 1
ATOM 1520 N N . LYS B 1 51 ? -0.473 -17.672 -16.781 1 96.56 51 LYS B N 1
ATOM 1521 C CA . LYS B 1 51 ? -1.328 -17.766 -17.969 1 96.56 51 LYS B CA 1
ATOM 1522 C C . LYS B 1 51 ? -2.666 -17.078 -17.734 1 96.56 51 LYS B C 1
ATOM 1524 O O . LYS B 1 51 ? -3.396 -16.781 -18.688 1 96.56 51 LYS B O 1
ATOM 1529 N N . ASN B 1 52 ? -3.049 -16.812 -16.469 1 97.69 52 ASN B N 1
ATOM 1530 C CA . ASN B 1 52 ? -4.34 -16.234 -16.125 1 97.69 52 ASN B CA 1
ATOM 1531 C C . ASN B 1 52 ? -4.258 -14.719 -16 1 97.69 52 ASN B C 1
ATOM 1533 O O . ASN B 1 52 ? -5.234 -14.062 -15.633 1 97.69 52 ASN B O 1
ATOM 1537 N N . PHE B 1 53 ? -3.102 -14.18 -16.266 1 98.38 53 PHE B N 1
ATOM 1538 C CA . PHE B 1 53 ? -2.861 -12.75 -16.125 1 98.38 53 PHE B CA 1
ATOM 1539 C C . PHE B 1 53 ? -2.373 -12.148 -17.453 1 98.38 53 PHE B C 1
ATOM 1541 O O . PHE B 1 53 ? -1.49 -12.711 -18.094 1 98.38 53 PHE B O 1
ATOM 1548 N N . LYS B 1 54 ? -2.965 -10.938 -17.75 1 98.38 54 LYS B N 1
ATOM 1549 C CA . LYS B 1 54 ? -2.553 -10.258 -18.969 1 98.38 54 LYS B CA 1
ATOM 1550 C C . LYS B 1 54 ? -2.574 -8.742 -18.797 1 98.38 54 LYS B C 1
ATOM 1552 O O . LYS B 1 54 ? -3.605 -8.172 -18.422 1 98.38 54 LYS B O 1
ATOM 1557 N N . ILE B 1 55 ? -1.424 -8.109 -19.031 1 98.75 55 ILE B N 1
ATOM 1558 C CA . ILE B 1 55 ? -1.424 -6.656 -19.156 1 98.75 55 ILE B CA 1
ATOM 1559 C C . ILE B 1 55 ? -2.064 -6.25 -20.484 1 98.75 55 ILE B C 1
ATOM 1561 O O . ILE B 1 55 ? -1.67 -6.734 -21.547 1 98.75 55 ILE B O 1
ATOM 1565 N N . THR B 1 56 ? -3.016 -5.355 -20.406 1 98.69 56 THR B N 1
ATOM 1566 C CA . THR B 1 56 ? -3.74 -4.988 -21.609 1 98.69 56 THR B CA 1
ATOM 1567 C C . THR B 1 56 ? -3.354 -3.586 -22.078 1 98.69 56 THR B C 1
ATOM 1569 O O . THR B 1 56 ? -3.65 -3.191 -23.203 1 98.69 56 THR B O 1
ATOM 1572 N N . ALA B 1 57 ? -2.711 -2.8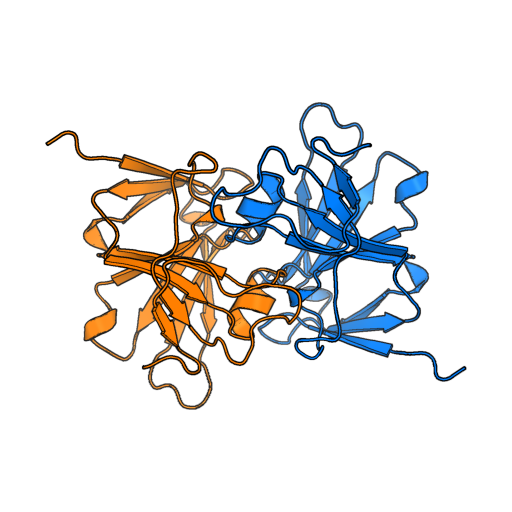09 -21.234 1 98.81 57 ALA B N 1
ATOM 1573 C CA . ALA B 1 57 ? -2.225 -1.473 -21.562 1 98.81 57 ALA B CA 1
ATOM 1574 C C . ALA B 1 57 ? -1.136 -1.026 -20.594 1 98.81 57 ALA B C 1
ATOM 1576 O O . ALA B 1 57 ? -1.142 -1.414 -19.422 1 98.81 57 ALA B O 1
ATOM 1577 N N . GLY B 1 58 ? -0.218 -0.212 -21.047 1 98.69 58 GLY B N 1
ATOM 1578 C CA . GLY B 1 58 ? 0.679 0.526 -20.172 1 98.69 58 GLY B CA 1
ATOM 1579 C C . GLY B 1 58 ? 1.952 -0.232 -19.844 1 98.69 58 GLY B C 1
ATOM 1580 O O . GLY B 1 58 ? 2.596 0.034 -18.828 1 98.69 58 GLY B O 1
ATOM 1581 N N . GLU B 1 59 ? 2.273 -1.244 -20.625 1 98.12 59 GLU B N 1
ATOM 1582 C CA . GLU B 1 59 ? 3.502 -1.998 -20.391 1 98.12 59 GLU B CA 1
ATOM 1583 C C . GLU B 1 59 ? 4.727 -1.086 -20.438 1 98.12 59 GLU B C 1
ATOM 1585 O O . GLU B 1 59 ? 5.727 -1.354 -19.766 1 98.12 59 GLU B O 1
ATOM 1590 N N . ASP B 1 60 ? 4.629 -0.005 -21.125 1 98.38 60 ASP B N 1
ATOM 1591 C CA . ASP B 1 60 ? 5.758 0.903 -21.312 1 98.38 60 ASP B CA 1
ATOM 1592 C C . ASP B 1 60 ? 6.051 1.69 -20.031 1 98.38 60 ASP B C 1
ATOM 1594 O O . ASP B 1 60 ? 7.137 2.256 -19.891 1 98.38 60 ASP B O 1
ATOM 1598 N N . VAL B 1 61 ? 5.156 1.803 -19.125 1 98.69 61 VAL B N 1
ATOM 1599 C CA . VAL B 1 61 ? 5.387 2.562 -17.906 1 98.69 61 VAL B CA 1
ATOM 1600 C C . VAL B 1 61 ? 5.484 1.608 -16.719 1 98.69 61 VAL B C 1
ATOM 1602 O O . VAL B 1 61 ? 5.492 2.043 -15.555 1 98.69 61 VAL B O 1
ATOM 1605 N N . LEU B 1 62 ? 5.473 0.306 -17 1 98.75 62 LEU B N 1
ATOM 1606 C CA . LEU B 1 62 ? 5.711 -0.708 -15.977 1 98.75 62 LEU B CA 1
ATOM 1607 C C . LEU B 1 62 ? 7.188 -0.782 -15.617 1 98.75 62 LEU B C 1
ATOM 1609 O O . LEU B 1 62 ? 8.039 -0.974 -16.5 1 98.75 62 LEU B O 1
ATOM 1613 N N . LYS B 1 63 ? 7.508 -0.604 -14.367 1 98.75 63 LYS B N 1
ATOM 1614 C CA . LYS B 1 63 ? 8.875 -0.704 -13.859 1 98.75 63 LYS B CA 1
ATOM 1615 C C . LYS B 1 63 ? 9 -1.845 -12.852 1 98.75 63 LYS B C 1
ATOM 1617 O O . LYS B 1 63 ? 8.008 -2.27 -12.258 1 98.75 63 LYS B O 1
ATOM 1622 N N . VAL B 1 64 ? 10.172 -2.348 -12.695 1 98.75 64 VAL B N 1
ATOM 1623 C CA . VAL B 1 64 ? 10.398 -3.49 -11.82 1 98.75 64 VAL B CA 1
ATOM 1624 C C . VAL B 1 64 ? 11.43 -3.127 -10.75 1 98.75 64 VAL B C 1
ATOM 1626 O O . VAL B 1 64 ? 12.453 -2.514 -11.055 1 98.75 64 VAL B O 1
ATOM 1629 N N . TYR B 1 65 ? 11.148 -3.367 -9.586 1 98.69 65 TYR B N 1
ATOM 1630 C CA . TYR B 1 65 ? 12.102 -3.381 -8.484 1 98.69 65 TYR B CA 1
ATOM 1631 C C . TYR B 1 65 ? 12.461 -4.809 -8.094 1 98.69 65 TYR B C 1
ATOM 1633 O O . TYR B 1 65 ? 11.609 -5.57 -7.637 1 98.69 65 TYR B O 1
ATOM 1641 N N . ASP B 1 66 ? 13.727 -5.137 -8.234 1 97.5 66 ASP B N 1
ATOM 1642 C CA . ASP B 1 66 ? 14.203 -6.457 -7.836 1 97.5 66 ASP B CA 1
ATOM 1643 C C . ASP B 1 66 ? 14.539 -6.488 -6.344 1 97.5 66 ASP B C 1
ATOM 1645 O O . ASP B 1 66 ? 15.5 -5.859 -5.906 1 97.5 66 ASP B O 1
ATOM 1649 N N . ASP B 1 67 ? 13.703 -7.195 -5.621 1 94.56 67 ASP B N 1
ATOM 1650 C CA . ASP B 1 67 ? 13.805 -7.352 -4.176 1 94.56 67 ASP B CA 1
ATOM 1651 C C . ASP B 1 67 ? 14.43 -8.695 -3.807 1 94.56 67 ASP B C 1
ATOM 1653 O O . ASP B 1 67 ? 13.797 -9.742 -3.957 1 94.56 67 ASP B O 1
ATOM 1657 N N . LYS B 1 68 ? 15.641 -8.711 -3.297 1 90.25 68 LYS B N 1
ATOM 1658 C CA . LYS B 1 68 ? 16.344 -9.93 -2.895 1 90.25 68 LYS B CA 1
ATOM 1659 C C . LYS B 1 68 ? 16.469 -10.016 -1.375 1 90.25 68 LYS B C 1
ATOM 1661 O O . LYS B 1 68 ? 17.422 -9.5 -0.79 1 90.25 68 LYS B O 1
ATOM 1666 N N . PRO B 1 69 ? 15.422 -10.641 -0.764 1 81.12 69 PRO B N 1
ATOM 1667 C CA . PRO B 1 69 ? 15.547 -10.805 0.687 1 81.12 69 PRO B CA 1
ATOM 1668 C C . PRO B 1 69 ? 16.828 -11.523 1.096 1 81.12 69 PRO B C 1
ATOM 1670 O O . PRO B 1 69 ? 17.312 -12.398 0.373 1 81.12 69 PRO B O 1
ATOM 1673 N N . PRO B 1 70 ? 17.297 -11.07 2.213 1 77.81 70 PRO B N 1
ATOM 1674 C CA . PRO B 1 70 ? 18.516 -11.758 2.666 1 77.81 70 PRO B CA 1
ATOM 1675 C C . PRO B 1 70 ? 18.281 -13.25 2.893 1 77.81 70 PRO B C 1
ATOM 1677 O O . PRO B 1 70 ? 17.203 -13.656 3.332 1 77.81 70 PRO B O 1
ATOM 1680 N N . ASN B 1 71 ? 19.062 -14.07 2.539 1 76.12 71 ASN B N 1
ATOM 1681 C CA . ASN B 1 71 ? 19.094 -15.516 2.771 1 76.12 71 ASN B CA 1
ATOM 1682 C C . ASN B 1 71 ? 18.062 -16.234 1.902 1 76.12 71 ASN B C 1
ATOM 1684 O O . ASN B 1 71 ? 17.609 -17.328 2.248 1 76.12 71 ASN B O 1
ATOM 1688 N N . SER B 1 72 ? 17.531 -15.531 1.055 1 79.81 72 SER B N 1
ATOM 1689 C CA . SER B 1 72 ? 16.625 -16.188 0.117 1 79.81 72 SER B CA 1
ATOM 1690 C C . SER B 1 72 ? 17.328 -16.516 -1.195 1 79.81 72 SER B C 1
ATOM 1692 O O . SER B 1 72 ? 18.188 -15.758 -1.651 1 79.81 72 SER B O 1
ATOM 1694 N N . LYS B 1 73 ? 17.031 -17.688 -1.713 1 82.19 73 LYS B N 1
ATOM 1695 C CA . LYS B 1 73 ? 17.531 -18.047 -3.039 1 82.19 73 LYS B CA 1
ATOM 1696 C C . LYS B 1 73 ? 16.719 -17.359 -4.133 1 82.19 73 LYS B C 1
ATOM 1698 O O . LYS B 1 73 ? 17.141 -17.312 -5.289 1 82.19 73 LYS B O 1
ATOM 1703 N N . ASN B 1 74 ? 15.609 -16.75 -3.711 1 88.38 74 ASN B N 1
ATOM 1704 C CA . ASN B 1 74 ? 14.711 -16.203 -4.719 1 88.38 74 ASN B CA 1
ATOM 1705 C C . ASN B 1 74 ? 14.875 -14.688 -4.84 1 88.38 74 ASN B C 1
ATOM 1707 O O . ASN B 1 74 ? 15.172 -14.008 -3.857 1 88.38 74 ASN B O 1
ATOM 1711 N N . THR B 1 75 ? 14.789 -14.219 -6.031 1 93.81 75 THR B N 1
ATOM 1712 C CA . THR B 1 75 ? 14.586 -12.797 -6.301 1 93.81 75 THR B CA 1
ATOM 1713 C C . THR B 1 75 ? 13.109 -12.508 -6.586 1 93.81 75 THR B C 1
ATOM 1715 O O . THR B 1 75 ? 12.492 -13.18 -7.41 1 93.81 75 THR B O 1
ATOM 1718 N N . ILE B 1 76 ? 12.586 -11.547 -5.812 1 95.5 76 ILE B N 1
ATOM 1719 C CA . ILE B 1 76 ? 11.211 -11.102 -6.035 1 95.5 76 ILE B CA 1
ATOM 1720 C C . ILE B 1 76 ? 11.211 -9.875 -6.941 1 95.5 76 ILE B C 1
ATOM 1722 O O . ILE B 1 76 ? 11.852 -8.867 -6.637 1 95.5 76 ILE B O 1
ATOM 1726 N N . HIS B 1 77 ? 10.539 -9.984 -8.039 1 97.81 77 HIS B N 1
ATOM 1727 C CA . HIS B 1 77 ? 10.406 -8.891 -8.992 1 97.81 77 HIS B CA 1
ATOM 1728 C C . HIS B 1 77 ? 9.086 -8.148 -8.797 1 97.81 77 HIS B C 1
ATOM 1730 O O . HIS B 1 77 ? 8.023 -8.68 -9.117 1 97.81 77 HIS B O 1
ATOM 1736 N N . ARG B 1 78 ? 9.188 -6.98 -8.281 1 98.56 78 ARG B N 1
ATOM 1737 C CA . ARG B 1 78 ? 7.996 -6.203 -7.969 1 98.56 78 ARG B CA 1
ATOM 1738 C C . ARG B 1 78 ? 7.695 -5.188 -9.07 1 98.56 78 ARG B C 1
ATOM 1740 O O . ARG B 1 78 ? 8.438 -4.219 -9.242 1 98.56 78 ARG B O 1
ATOM 1747 N N . HIS B 1 79 ? 6.605 -5.426 -9.758 1 98.94 79 HIS B N 1
ATOM 1748 C CA . HIS B 1 79 ? 6.215 -4.586 -10.883 1 98.94 79 HIS B CA 1
ATOM 1749 C C . HIS B 1 79 ? 5.242 -3.496 -10.445 1 98.94 79 HIS B C 1
ATOM 1751 O O . HIS B 1 79 ? 4.242 -3.779 -9.781 1 98.94 79 HIS B O 1
ATOM 1757 N N . PHE B 1 80 ? 5.562 -2.254 -10.852 1 98.94 80 PHE B N 1
ATOM 1758 C CA . PHE B 1 80 ? 4.734 -1.128 -10.43 1 98.94 80 PHE B CA 1
ATOM 1759 C C . PHE B 1 80 ? 4.656 -0.074 -11.523 1 98.94 80 PHE B C 1
ATOM 1761 O O . PHE B 1 80 ? 5.453 -0.087 -12.469 1 98.94 80 PHE B O 1
ATOM 1768 N N . CYS B 1 81 ? 3.666 0.772 -11.469 1 98.94 81 CYS B N 1
ATOM 1769 C CA . CYS B 1 81 ? 3.533 1.888 -12.398 1 98.94 81 CYS B CA 1
ATOM 1770 C C . CYS B 1 81 ? 4.562 2.973 -12.102 1 98.94 81 CYS B C 1
ATOM 1772 O O . CYS B 1 81 ? 4.586 3.525 -11 1 98.94 81 CYS B O 1
ATOM 1774 N N . SER B 1 82 ? 5.34 3.326 -13.062 1 98.81 82 SER B N 1
ATOM 1775 C CA . SER B 1 82 ? 6.41 4.297 -12.859 1 98.81 82 SER B CA 1
ATOM 1776 C C . SER B 1 82 ? 5.863 5.715 -12.758 1 98.81 82 SER B C 1
ATOM 1778 O O . SER B 1 82 ? 6.578 6.637 -12.359 1 98.81 82 SER B O 1
ATOM 1780 N N . ILE B 1 83 ? 4.605 5.918 -13.07 1 98.75 83 ILE B N 1
ATOM 1781 C CA . ILE B 1 83 ? 3.99 7.242 -13.055 1 98.75 83 ILE B CA 1
ATOM 1782 C C . ILE B 1 83 ? 3.34 7.496 -11.695 1 98.75 83 ILE B C 1
ATOM 1784 O O . ILE B 1 83 ? 3.537 8.555 -11.094 1 98.75 83 ILE B O 1
ATOM 1788 N N . CYS B 1 84 ? 2.654 6.469 -11.156 1 98.81 84 CYS B N 1
ATOM 1789 C CA . CYS B 1 84 ? 1.828 6.742 -9.984 1 98.81 84 CYS B CA 1
ATOM 1790 C C . CYS B 1 84 ? 2.236 5.859 -8.812 1 98.81 84 CYS B C 1
ATOM 1792 O O . CYS B 1 84 ? 1.708 6 -7.711 1 98.81 84 CYS B O 1
ATOM 1794 N N . SER B 1 85 ? 3.08 4.93 -8.992 1 98.81 85 SER B N 1
ATOM 1795 C CA . SER B 1 85 ? 3.693 4.109 -7.953 1 98.81 85 SER B CA 1
ATOM 1796 C C . SER B 1 85 ? 2.832 2.891 -7.633 1 98.81 85 SER B C 1
ATOM 1798 O O . SER B 1 85 ? 3.256 2.004 -6.887 1 98.81 85 SER B O 1
ATOM 1800 N N . SER B 1 86 ? 1.579 2.758 -8.148 1 98.88 86 SER B N 1
ATOM 1801 C CA . SER B 1 86 ? 0.75 1.608 -7.801 1 98.88 86 SER B CA 1
ATOM 1802 C C . SER B 1 86 ? 1.491 0.298 -8.047 1 98.88 86 SER B C 1
ATOM 1804 O O . SER B 1 86 ? 2.023 0.075 -9.133 1 98.88 86 SER B O 1
ATOM 1806 N N . PRO B 1 87 ? 1.597 -0.541 -6.992 1 98.94 87 PRO B N 1
ATOM 1807 C CA . PRO B 1 87 ? 2.121 -1.89 -7.219 1 98.94 87 PRO B CA 1
ATOM 1808 C C . PRO B 1 87 ? 1.127 -2.797 -7.941 1 98.94 87 PRO B C 1
ATOM 1810 O O . PRO B 1 87 ? -0.038 -2.881 -7.543 1 98.94 87 PRO B O 1
ATOM 1813 N N . ILE B 1 88 ? 1.575 -3.477 -8.984 1 98.94 88 ILE B N 1
ATOM 1814 C CA . ILE B 1 88 ? 0.625 -4.199 -9.82 1 98.94 88 ILE B CA 1
ATOM 1815 C C . ILE B 1 88 ? 0.723 -5.695 -9.547 1 98.94 88 ILE B C 1
ATOM 1817 O O . ILE B 1 88 ? -0.265 -6.328 -9.164 1 98.94 88 ILE B O 1
ATOM 1821 N N . TYR B 1 89 ? 1.911 -6.266 -9.742 1 98.81 89 TYR B N 1
ATOM 1822 C CA . TYR B 1 89 ? 2.09 -7.695 -9.516 1 98.81 89 TYR B CA 1
ATOM 1823 C C . TYR B 1 89 ? 3.545 -8.023 -9.203 1 98.81 89 TYR B C 1
ATOM 1825 O O . TYR B 1 89 ? 4.43 -7.18 -9.383 1 98.81 89 TYR B O 1
ATOM 1833 N N . THR B 1 90 ? 3.785 -9.234 -8.688 1 98.06 90 THR B N 1
ATOM 1834 C CA . THR B 1 90 ? 5.125 -9.719 -8.375 1 98.06 90 THR B CA 1
ATOM 1835 C C . THR B 1 90 ? 5.355 -11.094 -9 1 98.06 90 THR B C 1
ATOM 1837 O O . THR B 1 90 ? 4.434 -11.906 -9.078 1 98.06 90 THR B O 1
ATOM 1840 N N . THR B 1 91 ? 6.496 -11.266 -9.477 1 97.12 91 THR B N 1
ATOM 1841 C CA . THR B 1 91 ? 7 -12.578 -9.883 1 97.12 91 THR B CA 1
ATOM 1842 C C . THR B 1 91 ? 8.25 -12.945 -9.094 1 97.12 91 THR B C 1
ATOM 1844 O O . THR B 1 91 ? 8.758 -12.133 -8.312 1 97.12 91 THR B O 1
ATOM 1847 N N . SER B 1 92 ? 8.57 -14.172 -9.18 1 94.75 92 SER B N 1
ATOM 1848 C CA . SER B 1 92 ? 9.766 -14.633 -8.477 1 94.75 92 SER B CA 1
ATOM 1849 C C . SER B 1 92 ? 10.617 -15.531 -9.359 1 94.75 92 SER B C 1
ATOM 1851 O O . SER B 1 92 ? 10.094 -16.234 -10.234 1 94.75 92 SER B O 1
ATOM 1853 N N . THR B 1 93 ? 11.883 -15.469 -9.148 1 93.56 93 THR B N 1
ATOM 1854 C CA . THR B 1 93 ? 12.828 -16.375 -9.789 1 93.56 93 THR B CA 1
ATOM 1855 C C . THR B 1 93 ? 13.734 -17.031 -8.75 1 93.56 93 THR B C 1
ATOM 1857 O O . THR B 1 93 ? 13.914 -16.5 -7.648 1 93.56 93 THR B O 1
ATOM 1860 N N . GLY B 1 94 ? 14.32 -18.266 -9.086 1 90.12 94 GLY B N 1
ATOM 1861 C CA . GLY B 1 94 ? 15.227 -18.984 -8.195 1 90.12 94 GLY B CA 1
ATOM 1862 C C . GLY B 1 94 ? 14.703 -20.344 -7.789 1 90.12 94 GLY B C 1
ATOM 1863 O O . GLY B 1 94 ? 15.484 -21.281 -7.57 1 90.12 94 GLY B O 1
ATOM 1864 N N . THR B 1 95 ? 13.352 -20.438 -7.652 1 85.88 95 THR B N 1
ATOM 1865 C CA . THR B 1 95 ? 12.695 -21.719 -7.383 1 85.88 95 THR B CA 1
ATOM 1866 C C . THR B 1 95 ? 11.68 -22.047 -8.477 1 85.88 95 THR B C 1
ATOM 1868 O O . THR B 1 95 ? 10.641 -21.391 -8.578 1 85.88 95 THR B O 1
ATOM 1871 N N . PRO B 1 96 ? 11.906 -23.047 -9.227 1 86.12 96 PRO B N 1
ATOM 1872 C CA . PRO B 1 96 ? 11.102 -23.359 -10.414 1 86.12 96 PRO B CA 1
ATOM 1873 C C . PRO B 1 96 ? 9.609 -23.469 -10.102 1 86.12 96 PRO B C 1
ATOM 1875 O O . PRO B 1 96 ? 8.773 -23.062 -10.906 1 86.12 96 PRO B O 1
ATOM 1878 N N . GLU B 1 97 ? 9.258 -23.938 -8.945 1 82.25 97 GLU B N 1
ATOM 1879 C CA . GLU B 1 97 ? 7.867 -24.156 -8.57 1 82.25 97 GLU B CA 1
ATOM 1880 C C . GLU B 1 97 ? 7.082 -22.859 -8.531 1 82.25 97 GLU B C 1
ATOM 1882 O O . GLU B 1 97 ? 5.863 -22.859 -8.711 1 82.25 97 GLU B O 1
ATOM 1887 N N . TYR B 1 98 ? 7.785 -21.766 -8.375 1 83.38 98 TYR B N 1
ATOM 1888 C CA . TYR B 1 98 ? 7.098 -20.484 -8.219 1 83.38 98 TYR B CA 1
ATOM 1889 C C . TYR B 1 98 ? 7.168 -19.672 -9.508 1 83.38 98 TYR B C 1
ATOM 1891 O O . TYR B 1 98 ? 6.52 -18.625 -9.625 1 83.38 98 TYR B O 1
ATOM 1899 N N . GLU B 1 99 ? 7.832 -20.125 -10.453 1 91.5 99 GLU B N 1
ATOM 1900 C CA . GLU B 1 99 ? 8.102 -19.297 -11.633 1 91.5 99 GLU B CA 1
ATOM 1901 C C . GLU B 1 99 ? 6.91 -19.297 -12.594 1 91.5 99 GLU B C 1
ATOM 1903 O O . GLU B 1 99 ? 6.828 -18.453 -13.484 1 91.5 99 GLU B O 1
ATOM 1908 N N . SER B 1 100 ? 5.988 -20.219 -12.406 1 94 100 SER B N 1
ATOM 1909 C CA . SER B 1 100 ? 4.812 -20.281 -13.266 1 94 100 SER B CA 1
ATOM 1910 C C . SER B 1 100 ? 3.664 -19.453 -12.688 1 94 100 SER B C 1
ATOM 1912 O O . SER B 1 100 ? 2.623 -19.297 -13.328 1 94 100 SER B O 1
ATOM 1914 N N . ALA B 1 101 ? 3.912 -18.922 -11.492 1 96.94 101 ALA B N 1
ATOM 1915 C CA . ALA B 1 101 ? 2.873 -18.141 -10.812 1 96.94 101 ALA B CA 1
ATOM 1916 C C . ALA B 1 101 ? 3.299 -16.688 -10.641 1 96.94 101 ALA B C 1
ATOM 1918 O O . ALA B 1 101 ? 4.465 -16.344 -10.844 1 96.94 101 ALA B O 1
ATOM 1919 N N . LEU B 1 102 ? 2.379 -15.859 -10.422 1 98 102 LEU B N 1
ATOM 1920 C CA . LEU B 1 102 ? 2.574 -14.469 -10.039 1 98 102 LEU B CA 1
ATOM 1921 C C . LEU B 1 102 ? 1.556 -14.047 -8.984 1 98 102 LEU B C 1
ATOM 1923 O O . LEU B 1 102 ? 0.582 -14.758 -8.742 1 98 102 LEU B O 1
ATOM 1927 N N . THR B 1 103 ? 1.847 -13 -8.367 1 98.12 103 THR B N 1
ATOM 1928 C CA . THR B 1 103 ? 0.949 -12.461 -7.355 1 98.12 103 THR B CA 1
ATOM 1929 C C . THR B 1 103 ? 0.463 -11.07 -7.75 1 98.12 103 THR B C 1
ATOM 1931 O O . THR B 1 103 ? 1.271 -10.172 -8.016 1 98.12 103 THR B O 1
ATOM 1934 N N . VAL B 1 104 ? -0.857 -10.906 -7.809 1 98.81 104 VAL B N 1
ATOM 1935 C CA . VAL B 1 104 ? -1.469 -9.625 -8.164 1 98.81 104 VAL B CA 1
ATOM 1936 C C . VAL B 1 104 ? -2.004 -8.945 -6.906 1 98.81 104 VAL B C 1
ATOM 1938 O O . VAL B 1 104 ? -2.613 -9.586 -6.051 1 98.81 104 VAL B O 1
ATOM 1941 N N . THR B 1 105 ? -1.785 -7.645 -6.832 1 98.75 105 THR B N 1
ATOM 1942 C CA . THR B 1 105 ? -2.246 -6.91 -5.66 1 98.75 105 THR B CA 1
ATOM 1943 C C . THR B 1 105 ? -3.756 -6.695 -5.715 1 98.75 105 THR B C 1
ATOM 1945 O O . THR B 1 105 ? -4.273 -6.137 -6.684 1 98.75 105 THR B O 1
ATOM 1948 N N . SER B 1 106 ? -4.438 -7.051 -4.703 1 98.5 106 SER B N 1
ATOM 1949 C CA . SER B 1 106 ? -5.898 -7.004 -4.727 1 98.5 106 SER B CA 1
ATOM 1950 C C . SER B 1 106 ? -6.402 -5.566 -4.809 1 98.5 106 SER B C 1
ATOM 1952 O O . SER B 1 106 ? -7.461 -5.309 -5.383 1 98.5 106 SER B O 1
ATOM 1954 N N . GLY B 1 107 ? -5.652 -4.672 -4.27 1 98.31 107 GLY B N 1
ATOM 1955 C CA . GLY B 1 107 ? -6.066 -3.279 -4.246 1 98.31 107 GLY B CA 1
ATOM 1956 C C . GLY B 1 107 ? -6.227 -2.686 -5.633 1 98.31 107 GLY B C 1
ATOM 1957 O O . GLY B 1 107 ? -6.969 -1.717 -5.816 1 98.31 107 GLY B O 1
ATOM 1958 N N . THR B 1 108 ? -5.516 -3.223 -6.59 1 98.69 108 THR B N 1
ATOM 1959 C CA . THR B 1 108 ? -5.574 -2.664 -7.938 1 98.69 108 THR B CA 1
ATOM 1960 C C . THR B 1 108 ? -6.668 -3.338 -8.758 1 98.69 108 THR B C 1
ATOM 1962 O O . THR B 1 108 ? -6.914 -2.959 -9.906 1 98.69 108 THR B O 1
ATOM 1965 N N . MET B 1 109 ? -7.32 -4.34 -8.195 1 98.12 109 MET B N 1
ATOM 1966 C CA . MET B 1 109 ? -8.422 -5.012 -8.875 1 98.12 109 MET B CA 1
ATOM 1967 C C . MET B 1 109 ? -9.695 -4.164 -8.82 1 98.12 109 MET B C 1
ATOM 1969 O O . MET B 1 109 ? -10 -3.559 -7.797 1 98.12 109 MET B O 1
ATOM 1973 N N . ASP B 1 110 ? -10.281 -4.105 -9.914 1 96.62 110 ASP B N 1
ATOM 1974 C CA . ASP B 1 110 ? -11.562 -3.412 -9.945 1 96.62 110 ASP B CA 1
ATOM 1975 C C . ASP B 1 110 ? -12.695 -4.324 -9.469 1 96.62 110 ASP B C 1
ATOM 1977 O O . ASP B 1 110 ? -13.453 -4.852 -10.281 1 96.62 110 ASP B O 1
ATOM 1981 N N . LEU B 1 111 ? -12.781 -4.398 -8.148 1 91.81 111 LEU B N 1
ATOM 1982 C CA . LEU B 1 111 ? -13.742 -5.262 -7.473 1 91.81 111 LEU B CA 1
ATOM 1983 C C . LEU B 1 111 ? -14.602 -4.461 -6.504 1 91.81 111 LEU B C 1
ATOM 1985 O O . LEU B 1 111 ? -14.242 -3.344 -6.125 1 91.81 111 LEU B O 1
ATOM 1989 N N . GLY B 1 112 ? -15.672 -4.945 -6.141 1 85.69 112 GLY B N 1
ATOM 1990 C CA . GLY B 1 112 ? -16.438 -4.359 -5.055 1 85.69 112 GLY B CA 1
ATOM 1991 C C . GLY B 1 112 ? -15.852 -4.641 -3.686 1 85.69 112 GLY B C 1
ATOM 1992 O O . GLY B 1 112 ? -14.812 -5.301 -3.574 1 85.69 112 GLY B O 1
ATOM 1993 N N . ASN B 1 113 ? -16.391 -4.164 -2.662 1 89.94 113 ASN B N 1
ATOM 1994 C CA . ASN B 1 113 ? -15.867 -4.215 -1.3 1 89.94 113 ASN B CA 1
ATOM 1995 C C . ASN B 1 113 ? -15.867 -5.637 -0.751 1 89.94 113 ASN B C 1
ATOM 1997 O O . ASN B 1 113 ? -15.086 -5.969 0.138 1 89.94 113 ASN B O 1
ATOM 2001 N N . ASP B 1 114 ? -16.703 -6.488 -1.382 1 91.75 114 ASP B N 1
ATOM 2002 C CA . ASP B 1 114 ? -16.906 -7.77 -0.717 1 91.75 114 ASP B CA 1
ATOM 2003 C C . ASP B 1 114 ? -16.484 -8.93 -1.613 1 91.75 114 ASP B C 1
ATOM 2005 O O . ASP B 1 114 ? -16.641 -10.094 -1.243 1 91.75 114 ASP B O 1
ATOM 2009 N N . SER B 1 115 ? -15.922 -8.609 -2.721 1 92.56 115 SER B N 1
ATOM 2010 C CA . SER B 1 115 ? -15.664 -9.656 -3.707 1 92.56 115 SER B CA 1
ATOM 2011 C C . SER B 1 115 ? -14.328 -10.336 -3.445 1 92.56 115 SER B C 1
ATOM 2013 O O . SER B 1 115 ? -14.039 -11.398 -4.016 1 92.56 115 SER B O 1
ATOM 2015 N N . TRP B 1 116 ? -13.539 -9.75 -2.643 1 95.81 116 TRP B N 1
ATOM 2016 C CA . TRP B 1 116 ? -12.219 -10.305 -2.344 1 95.81 116 TRP B CA 1
ATOM 2017 C C . TRP B 1 116 ? -12.086 -10.609 -0.855 1 95.81 116 TRP B C 1
ATOM 2019 O O . TRP B 1 116 ? -12.391 -9.758 -0.012 1 95.81 116 TRP B O 1
ATOM 2029 N N . LYS B 1 117 ? -11.586 -11.812 -0.549 1 96.5 117 LYS B N 1
ATOM 2030 C CA . LYS B 1 117 ? -11.312 -12.211 0.829 1 96.5 117 LYS B CA 1
ATOM 2031 C C . LYS B 1 117 ? -10.039 -13.047 0.919 1 96.5 117 LYS B C 1
ATOM 2033 O O . LYS B 1 117 ? -9.773 -13.875 0.049 1 96.5 117 LYS B O 1
ATOM 2038 N N . PRO B 1 118 ? -9.32 -12.844 1.983 1 97.81 118 PRO B N 1
ATOM 2039 C CA . PRO B 1 118 ? -8.109 -13.656 2.156 1 97.81 118 PRO B CA 1
ATOM 2040 C C . PRO B 1 118 ? -8.414 -15.062 2.668 1 97.81 118 PRO B C 1
ATOM 2042 O O . PRO B 1 118 ? -9.414 -15.273 3.359 1 97.81 118 PRO B O 1
ATOM 2045 N N . SER B 1 119 ? -7.531 -15.977 2.305 1 97.81 119 SER B N 1
ATOM 2046 C CA . SER B 1 119 ? -7.609 -17.344 2.814 1 97.81 119 SER B CA 1
ATOM 2047 C C . SER B 1 119 ? -6.398 -17.688 3.678 1 97.81 119 SER B C 1
ATOM 2049 O O . SER B 1 119 ? -6.395 -18.688 4.379 1 97.81 119 SER B O 1
ATOM 2051 N N . MET B 1 120 ? -5.422 -16.812 3.666 1 97.44 120 MET B N 1
ATOM 2052 C CA . MET B 1 120 ? -4.176 -17.078 4.383 1 97.44 120 MET B CA 1
ATOM 2053 C C . MET B 1 120 ? -3.561 -15.773 4.887 1 97.44 120 MET B C 1
ATOM 2055 O O . MET B 1 120 ? -3.654 -14.742 4.223 1 97.44 120 MET B O 1
ATOM 2059 N N . GLU B 1 121 ? -2.963 -15.773 6.074 1 97.06 121 GLU B N 1
ATOM 2060 C CA . GLU B 1 121 ? -2.109 -14.727 6.637 1 97.06 121 GLU B CA 1
ATOM 2061 C C . GLU B 1 121 ? -0.702 -15.25 6.902 1 97.06 121 GLU B C 1
ATOM 2063 O O . GLU B 1 121 ? -0.531 -16.297 7.531 1 97.06 121 GLU B O 1
ATOM 2068 N N . VAL B 1 122 ? 0.212 -14.516 6.395 1 96.5 122 VAL B N 1
ATOM 2069 C CA . VAL B 1 122 ? 1.594 -14.922 6.629 1 96.5 122 VAL B CA 1
ATOM 2070 C C . VAL B 1 122 ? 2.346 -13.797 7.344 1 96.5 122 VAL B C 1
ATOM 2072 O O . VAL B 1 122 ? 1.918 -12.641 7.32 1 96.5 122 VAL B O 1
ATOM 2075 N N . PHE B 1 123 ? 3.428 -14.172 8.078 1 96.31 123 PHE B N 1
ATOM 2076 C CA . PHE B 1 123 ? 4.227 -13.273 8.906 1 96.31 123 PHE B CA 1
ATOM 2077 C C . PHE B 1 123 ? 3.369 -12.633 9.984 1 96.31 123 PHE B C 1
ATOM 2079 O O . PHE B 1 123 ? 3.516 -11.438 10.273 1 96.31 123 PHE B O 1
ATOM 2086 N N . CYS B 1 124 ? 2.59 -13.398 10.555 1 97 124 CYS B N 1
ATOM 2087 C CA . CYS B 1 124 ? 1.671 -12.914 11.578 1 97 124 CYS B CA 1
ATOM 2088 C C . CYS B 1 124 ? 2.432 -12.367 12.781 1 97 124 CYS B C 1
ATOM 2090 O O . CYS B 1 124 ? 1.912 -11.539 13.523 1 97 124 CYS B O 1
ATOM 2092 N N . MET B 1 125 ? 3.689 -12.758 12.922 1 95.12 125 MET B N 1
ATOM 2093 C CA . MET B 1 125 ? 4.52 -12.281 14.023 1 95.12 125 MET B CA 1
ATOM 2094 C C . MET B 1 125 ? 4.781 -10.781 13.898 1 95.12 125 MET B C 1
ATOM 2096 O O . MET B 1 125 ? 5.203 -10.141 14.859 1 95.12 125 MET B O 1
ATOM 2100 N N . ARG B 1 126 ? 4.523 -10.258 12.742 1 95.62 126 ARG B N 1
ATOM 2101 C CA . ARG B 1 126 ? 4.789 -8.844 12.492 1 95.62 126 ARG B CA 1
ATOM 2102 C C . ARG B 1 126 ? 3.49 -8.062 12.312 1 95.62 126 ARG B C 1
ATOM 2104 O O . ARG B 1 126 ? 3.508 -6.91 11.883 1 95.62 126 ARG B O 1
ATOM 2111 N N . ARG B 1 127 ? 2.373 -8.711 12.562 1 96.5 127 ARG B N 1
ATOM 2112 C CA . ARG B 1 127 ? 1.091 -8.023 12.469 1 96.5 127 ARG B CA 1
ATOM 2113 C C . ARG B 1 127 ? 1.056 -6.805 13.391 1 96.5 127 ARG B C 1
ATOM 2115 O O . ARG B 1 127 ? 1.444 -6.891 14.555 1 96.5 127 ARG B O 1
ATOM 2122 N N . ARG B 1 128 ? 0.66 -5.652 12.812 1 96.69 128 ARG B N 1
ATOM 2123 C CA . ARG B 1 128 ? 0.476 -4.488 13.672 1 96.69 128 ARG B CA 1
ATOM 2124 C C . ARG B 1 128 ? -0.52 -4.781 14.789 1 96.69 128 ARG B C 1
ATOM 2126 O O . ARG B 1 128 ? -1.551 -5.418 14.555 1 96.69 128 ARG B O 1
ATOM 2133 N N . GLY B 1 129 ? -0.282 -4.336 15.891 1 95.12 129 GLY B N 1
ATOM 2134 C CA . GLY B 1 129 ? -1.016 -4.703 17.094 1 95.12 129 GLY B CA 1
ATOM 2135 C C . GLY B 1 129 ? -2.484 -4.332 17.031 1 95.12 129 GLY B C 1
ATOM 2136 O O . GLY B 1 129 ? -3.328 -5.016 17.609 1 95.12 129 GLY B O 1
ATOM 2137 N N . PHE B 1 130 ? -2.828 -3.297 16.375 1 95.75 130 PHE B N 1
ATOM 2138 C CA . PHE B 1 130 ? -4.203 -2.816 16.359 1 95.75 130 PHE B CA 1
ATOM 2139 C C . PHE B 1 130 ? -5.039 -3.594 15.352 1 95.75 130 PHE B C 1
ATOM 2141 O O . PHE B 1 130 ? -6.262 -3.441 15.297 1 95.75 130 PHE B O 1
ATOM 2148 N N . ILE B 1 131 ? -4.391 -4.332 14.523 1 95.88 131 ILE B N 1
ATOM 2149 C CA . ILE B 1 131 ? -5.09 -5.172 13.555 1 95.88 131 ILE B CA 1
ATOM 2150 C C . ILE B 1 131 ? -5.402 -6.527 14.18 1 95.88 131 ILE B C 1
ATOM 2152 O O . ILE B 1 131 ? -4.492 -7.27 14.562 1 95.88 131 ILE B O 1
ATOM 2156 N N . ALA B 1 132 ? -6.613 -6.883 14.227 1 94.31 132 ALA B N 1
ATOM 2157 C CA . ALA B 1 132 ? -7.016 -8.203 14.711 1 94.31 132 ALA B CA 1
ATOM 2158 C C . ALA B 1 132 ? -6.703 -9.281 13.68 1 94.31 132 ALA B C 1
ATOM 2160 O O . ALA B 1 132 ? -6.664 -9.008 12.477 1 94.31 132 ALA B O 1
ATOM 2161 N N . PRO B 1 133 ? -6.43 -10.508 14.188 1 95.31 133 PRO B N 1
ATOM 2162 C CA . PRO B 1 133 ? -6.352 -11.609 13.219 1 95.31 133 PRO B CA 1
ATOM 2163 C C . PRO B 1 133 ? -7.59 -11.703 12.336 1 95.31 133 PRO B C 1
ATOM 2165 O O . PRO B 1 133 ? -8.711 -11.484 12.805 1 95.31 133 PRO B O 1
ATOM 2168 N N . LEU B 1 134 ? -7.336 -12 11.094 1 95.88 134 LEU B N 1
ATOM 2169 C CA . LEU B 1 134 ? -8.453 -12.016 10.156 1 95.88 134 LEU B CA 1
ATOM 2170 C C . LEU B 1 134 ? -9.211 -13.336 10.227 1 95.88 134 LEU B C 1
ATOM 2172 O O . LEU B 1 134 ? -8.609 -14.406 10.188 1 95.88 134 LEU B O 1
ATOM 2176 N N . GLU B 1 135 ? -10.445 -13.258 10.312 1 94 135 GLU B N 1
ATOM 2177 C CA . GLU B 1 135 ? -11.289 -14.445 10.422 1 94 135 GLU B CA 1
ATOM 2178 C C . GLU B 1 135 ? -11.211 -15.297 9.156 1 94 135 GLU B C 1
ATOM 2180 O O . GLU B 1 135 ? -11.18 -14.766 8.047 1 94 135 GLU B O 1
ATOM 2185 N N . GLY B 1 136 ? -11.211 -16.578 9.344 1 94.81 136 GLY B N 1
ATOM 2186 C CA . GLY B 1 136 ? -11.344 -17.484 8.211 1 94.81 136 GLY B CA 1
ATOM 2187 C C . GLY B 1 136 ? -10.031 -17.719 7.484 1 94.81 136 GLY B C 1
ATOM 2188 O O . GLY B 1 136 ? -10.023 -18.25 6.375 1 94.81 136 GLY B O 1
ATOM 2189 N N . THR B 1 137 ? -8.961 -17.281 8.023 1 96.88 137 THR B N 1
ATOM 2190 C CA . THR B 1 137 ? -7.68 -17.422 7.336 1 96.88 137 THR B CA 1
ATOM 2191 C C . THR B 1 137 ? -6.793 -18.438 8.055 1 96.88 137 THR B C 1
ATOM 2193 O O . THR B 1 137 ? -6.859 -18.562 9.281 1 96.88 137 THR B O 1
ATOM 2196 N N . ASP B 1 138 ? -6.039 -19.203 7.238 1 96.5 138 ASP B N 1
ATOM 2197 C CA . ASP B 1 138 ? -4.902 -19.922 7.801 1 96.5 138 ASP B CA 1
ATOM 2198 C C . ASP B 1 138 ? -3.777 -18.969 8.188 1 96.5 138 ASP B C 1
ATOM 2200 O O . ASP B 1 138 ? -3.342 -18.156 7.383 1 96.5 138 ASP B O 1
ATOM 2204 N N . LYS B 1 139 ? -3.338 -19.078 9.422 1 96.81 139 LYS B N 1
ATOM 2205 C CA . LYS B 1 139 ? -2.367 -18.109 9.93 1 96.81 139 LYS B CA 1
ATOM 2206 C C . LYS B 1 139 ? -1.001 -18.766 10.133 1 96.81 139 LYS B C 1
ATOM 2208 O O . LYS B 1 139 ? -0.902 -19.844 10.734 1 96.81 139 LYS B O 1
ATOM 2213 N N . HIS B 1 140 ? -0.001 -18.078 9.594 1 96.69 140 HIS B N 1
ATOM 2214 C CA . HIS B 1 140 ? 1.376 -18.531 9.734 1 96.69 140 HIS B CA 1
ATOM 2215 C C . HIS B 1 140 ? 2.27 -17.438 10.312 1 96.69 140 HIS B C 1
ATOM 2217 O O . HIS B 1 140 ? 2.328 -16.344 9.773 1 96.69 140 HIS B O 1
ATOM 2223 N N . GLU B 1 141 ? 3.059 -17.688 11.414 1 93.88 141 GLU B N 1
ATOM 2224 C CA . GLU B 1 141 ? 3.904 -16.688 12.055 1 93.88 141 GLU B CA 1
ATOM 2225 C C . GLU B 1 141 ? 5.094 -16.328 11.172 1 93.88 141 GLU B C 1
ATOM 2227 O O . GLU B 1 141 ? 5.582 -15.195 11.203 1 93.88 141 GLU B O 1
ATOM 2232 N N . ARG B 1 142 ? 5.648 -17.375 10.578 1 83.12 142 ARG B N 1
ATOM 2233 C CA . ARG B 1 142 ? 6.781 -17.188 9.672 1 83.12 142 ARG B CA 1
ATOM 2234 C C . ARG B 1 142 ? 6.508 -17.844 8.32 1 83.12 142 ARG B C 1
ATOM 2236 O O . ARG B 1 142 ? 5.609 -18.672 8.195 1 83.12 142 ARG B O 1
ATOM 2243 N N . THR B 1 143 ? 6.785 -16.953 7.07 1 67.44 143 THR B N 1
ATOM 2244 C CA . THR B 1 143 ? 6.496 -17.547 5.77 1 67.44 143 THR B CA 1
ATOM 2245 C C . THR B 1 143 ? 7.207 -18.875 5.617 1 67.44 143 THR B C 1
ATOM 2247 O O . THR B 1 143 ? 8.391 -19 5.938 1 67.44 143 THR B O 1
ATOM 2250 N N . PRO B 1 144 ? 6.262 -19.922 5.289 1 56.47 144 PRO B N 1
ATOM 2251 C CA . PRO B 1 144 ? 6.641 -21.328 5.141 1 56.47 144 PRO B CA 1
ATOM 2252 C C . PRO B 1 144 ? 7.805 -21.531 4.176 1 56.47 144 PRO B C 1
ATOM 2254 O O . PRO B 1 144 ? 8.414 -22.594 4.152 1 56.47 144 PRO B O 1
ATOM 2257 N N . TYR B 1 145 ? 7.867 -20.562 3.213 1 49.22 145 TYR B N 1
ATOM 2258 C CA . TYR B 1 145 ? 8.938 -20.906 2.289 1 49.22 145 TYR B CA 1
ATOM 2259 C C . TYR B 1 145 ? 10.25 -20.25 2.705 1 49.22 145 TYR B C 1
ATOM 2261 O O . TYR B 1 145 ? 10.25 -19.219 3.373 1 49.22 145 TYR B O 1
#

Foldseek 3Di:
DPFDKWKFADPVRQKIKIFTDAFPFWEWEQDPVQCVLVVHRTFIKTKHFPVRMGTPGNPVQKDWDWDDDPPDQKIKTWIAGNPRSHTAKIAMDRDPVGRRMIMGTVVRIPDDPPPDDGAAYALCCNGDPVDDDDPNHHYYNHPPD/DPFDKWKFADPVRQKIKIFTDAFPFWEWEQDPVQCVLVVHRTFIKTKHFPVRMGTPGNPVQKDWDWDDDPPDQKIKTWIAGNPRSHTAKIAMDRDPVRRRMIMGTVVRIPDDPPPDDGAAYALCCNGDPVDDDDPNHHYYNHPPD

Sequence (290 aa):
MSDSKIKGSCVCKKIRYELTGQPITNIICHCDTCRKITGSVFMANSMYMKKNFKITAGEDVLKVYDDKPPNSKNTIHRHFCSICSSPIYTTSTGTPEYESALTVTSGTMDLGNDSWKPSMEVFCMRRRGFIAPLEGTDKHERTPYMSDSKIKGSCVCKKIRYELTGQPITNIICHCDTCRKITGSVFMANSMYMKKNFKITAGEDVLKVYDDKPPNSKNTIHRHFCSICSSPIYTTSTGTPEYESALTVTSGTMDLGNDSWKPSMEVFCMRRRGFIAPLEGTDKHERTPY

Radius of gyration: 18.1 Å; Cα contacts (8 Å, |Δi|>4): 753; chains: 2; bounding box: 38×51×48 Å

Nearest PDB structures (foldseek):
  8ajq-assembly2_C  TM=8.999E-01  e=4.154E-11  Pseudomonas aeruginosa PAO1
  1xa8-assembly1_A  TM=7.005E-01  e=4.488E-07  Paracoccus denitrificans
  8ou9-assembly1_C  TM=6.518E-01  e=2.368E-02  Magnetospirillum gryphiswaldense
  6r0q-assembly4_D  TM=6.235E-01  e=3.942E-02  Magnetospirillum gryphiswaldense MSR-1
  4v30-assembly3_C  TM=6.157E-01  e=4.944E-02  Magnetospirillum gryphiswaldense MSR-1

Organism: Penicillium rubens (strain ATCC 28089 / DSM 1075 / NRRL 1951 / Wisconsin 54-1255) (NCBI:txid500485)

Secondary structure (DSSP, 8-state):
----EEEEE-TTSS-EEEEES--SEEEEE--HHHHHHHTSS-EEEEEEEGGGEEEEE-GGGEEEEEE--TT-SPEEEEEEETTT--EEEEEEESSGGGTTEEEEEGGGB---TTS---SEEE-GGG--TTSPPPTT-EEESS---/----EEEEE-TTSS-EEEEES--SEEEEE--HHHHHHHTSS-EEEEEEEGGGEEEEE-GGGEEEEEE--TT-SPEEEEEEETTT--EEEEEEESSGGGTTEEEEEGGGB---TTS---SEEE-GGG--TTSPPPTT-EEESS---

pLDDT: mean 93.76, std 10.16, range [36.94, 98.94]